Protein AF-A0A0C2IQ33-F1 (afdb_monomer_lite)

InterPro domains:
  IPR000860 Porphobilinogen deaminase [PR00151] (63-80)
  IPR000860 Porphobilinogen deaminase [PR00151] (165-182)
  IPR000860 Porphobilinogen deaminase [PTHR11557] (1-270)
  IPR022417 Porphobilinogen deaminase, N-terminal [PF01379] (1-143)
  IPR022418 Porphobilinogen deaminase, C-terminal [PF03900] (160-209)
  IPR022419 Porphobilinogen deaminase, dipyrromethane cofactor binding site [PS00533] (166-182)
  IPR036803 Porphobilinogen deaminase, C-terminal domain superfamily [G3DSA:3.30.160.40] (157-275)
  IPR036803 Porphobilinogen deaminase, C-terminal domain superfamily [SSF54782] (156-217)

Organism: Thelohanellus kitauei (NCBI:txid669202)

Sequence (289 aa):
MIVHSMKDLPTKIHEGTVIVAVPEFELKIISDEMKLVISLFYRRNISDYPISDLAGTNYVISVIGTSSPRRVAQLLSLYPHLVIKNIVNSVLMKRGNIETRIRKLKDGQDYDGIILASAGLNRLGLSNLISESLNLFLYAVGQNDDLIDIMSRLTHVPTALRCICEREILKALGGGCCVPVGVRTKIVQNEFSVECGIFNYNGTDSIIKSGVYKLPEFKIQNEPPYEIVSDFTISVHCKEAAQKCAQIALDISTKLIESGGRELMKNIRHVCDTKPDERIVSLSKENGN

Foldseek 3Di:
DDDDDLQQAWLDHDPPAFALADADPDDDDDDDDDDDWWFKFFDDPDLDDDPVCVVPDDQPQFEEEDPDVLVVVVCCVVPVSHHYDHQDPDPPDDDDDPVSSVVCVNVPPHGRMYTDGCQSCVVVVNNVRTNGIGRPGDDDDPSDPVPSQVRNQNYQLQRLLVSLLVSLLCVLLVHGSQFQKDKDWDDDQQKIKIKIKGAAPVRPDIDIDIDIDGFDDADRGFHDDWDGASRHTGHPRCVRSSVVSSVVSNVRNVSCVVVVSNVSRPPSVVLVPDDPVVNVVVVVVVVPD

Secondary structure (DSSP, 8-state):
-----GGGS-SSPPTT--B-----SS-------------EEESS--SS--TTGGGSSTT---EEE---HHHHHHHHHH-TT-EEE-S---TT-TT--HHHHHHHHHH-SS-SEEE--HHHHHTTT-GGG--B--TT----TT--STHHHHHHTT-BHHHHHHHHHHHHHHHHTT--TTS-EEEEEEEETTEEEEEEEEE-TTSS-EEEEEEEEEPPP--SB-PSSEEEETTEEEEGGGHHHHHHHHHHHHHHHHHHHHTTHHHHTSSHHHHHHS-HHHHHHHHHHHT--

pLDDT: mean 70.2, std 19.9, range [24.59, 97.94]

Radius of gyration: 28.03 Å; chains: 1; bounding box: 61×32×92 Å

Structure (mmCIF, N/CA/C/O backbone):
data_AF-A0A0C2IQ33-F1
#
_entry.id   AF-A0A0C2IQ33-F1
#
loop_
_atom_site.group_PDB
_atom_site.id
_atom_site.type_symbol
_atom_site.label_atom_id
_atom_site.label_alt_id
_atom_site.label_comp_id
_atom_site.label_asym_id
_atom_site.label_entity_id
_atom_site.label_seq_id
_atom_site.pdbx_PDB_ins_code
_atom_site.Cartn_x
_atom_site.Cartn_y
_atom_site.Cartn_z
_atom_site.occupancy
_atom_site.B_iso_or_equiv
_atom_site.auth_seq_id
_atom_site.auth_comp_id
_atom_site.auth_asym_id
_atom_site.auth_atom_id
_atom_site.pdbx_PDB_model_num
ATOM 1 N N . MET A 1 1 ? 12.122 -6.581 -6.972 1.00 64.00 1 MET A N 1
ATOM 2 C CA . MET A 1 1 ? 10.799 -7.170 -6.690 1.00 64.00 1 MET A CA 1
ATOM 3 C C . MET A 1 1 ? 10.998 -8.404 -5.831 1.00 64.00 1 MET A C 1
ATOM 5 O O . MET A 1 1 ? 11.887 -9.187 -6.143 1.00 64.00 1 MET A O 1
ATOM 9 N N . ILE A 1 2 ? 10.227 -8.525 -4.753 1.00 66.81 2 ILE A N 1
ATOM 10 C CA . ILE A 1 2 ? 10.179 -9.670 -3.831 1.00 66.81 2 ILE A CA 1
ATOM 11 C C . ILE A 1 2 ? 8.700 -9.827 -3.445 1.00 66.81 2 ILE A C 1
ATOM 13 O O . ILE A 1 2 ? 7.994 -8.819 -3.385 1.00 66.81 2 ILE A O 1
ATOM 17 N N . VAL A 1 3 ? 8.226 -11.052 -3.222 1.00 67.12 3 VAL A N 1
ATOM 18 C CA . VAL A 1 3 ? 6.852 -11.332 -2.772 1.00 67.12 3 VAL A CA 1
ATOM 19 C C . VAL A 1 3 ? 6.884 -11.696 -1.286 1.00 67.12 3 VAL A C 1
ATOM 21 O O . VAL A 1 3 ? 7.718 -12.495 -0.870 1.00 67.12 3 VAL A O 1
ATOM 24 N N . HIS A 1 4 ? 5.981 -11.109 -0.501 1.00 61.25 4 HIS A N 1
ATOM 25 C CA . HIS A 1 4 ? 5.814 -11.335 0.938 1.00 61.25 4 HIS A CA 1
ATOM 26 C C . HIS A 1 4 ? 4.322 -11.336 1.291 1.00 61.25 4 HIS A C 1
ATOM 28 O O . HIS A 1 4 ? 3.527 -10.704 0.593 1.00 61.25 4 HIS A O 1
ATOM 34 N N . SER A 1 5 ? 3.941 -11.956 2.412 1.00 61.34 5 SER A N 1
ATOM 35 C CA . SER A 1 5 ? 2.641 -11.671 3.029 1.00 61.34 5 SER A CA 1
ATOM 36 C C . SER A 1 5 ? 2.640 -10.236 3.567 1.00 61.34 5 SER A C 1
ATOM 38 O O . SER A 1 5 ? 3.623 -9.801 4.166 1.00 61.34 5 SER A O 1
ATOM 40 N N . MET A 1 6 ? 1.528 -9.506 3.434 1.00 73.44 6 MET A N 1
ATOM 41 C CA . MET A 1 6 ? 1.440 -8.097 3.868 1.00 73.44 6 MET A CA 1
ATOM 42 C C . MET A 1 6 ? 1.777 -7.890 5.361 1.00 73.44 6 MET A C 1
ATOM 44 O O . MET A 1 6 ? 2.353 -6.869 5.732 1.00 73.44 6 MET A O 1
ATOM 48 N N . LYS A 1 7 ? 1.462 -8.887 6.200 1.00 69.31 7 LYS A N 1
ATOM 49 C CA . LYS A 1 7 ? 1.767 -8.936 7.643 1.00 69.31 7 LYS A CA 1
ATOM 50 C C . LYS A 1 7 ? 3.257 -9.112 7.986 1.00 69.31 7 LYS A C 1
ATOM 52 O O . LYS A 1 7 ? 3.649 -8.807 9.108 1.00 69.31 7 LYS A O 1
ATOM 57 N N . ASP A 1 8 ? 4.064 -9.607 7.045 1.00 69.81 8 ASP A N 1
ATOM 58 C CA . ASP A 1 8 ? 5.493 -9.886 7.244 1.00 69.81 8 ASP A CA 1
ATOM 59 C C . ASP A 1 8 ? 6.367 -8.700 6.782 1.00 69.81 8 ASP A C 1
ATOM 61 O O . ASP A 1 8 ? 7.568 -8.662 7.046 1.00 69.81 8 ASP A O 1
ATOM 65 N N . LEU A 1 9 ? 5.774 -7.717 6.088 1.00 72.06 9 LEU A N 1
ATOM 66 C CA . LEU A 1 9 ? 6.442 -6.473 5.711 1.00 72.06 9 LEU A CA 1
ATOM 67 C C . LEU A 1 9 ? 6.486 -5.514 6.914 1.00 72.06 9 LEU A C 1
ATOM 69 O O . LEU A 1 9 ? 5.420 -5.150 7.422 1.00 72.06 9 LEU A O 1
ATOM 73 N N . PRO A 1 10 ? 7.668 -5.017 7.331 1.00 75.19 10 PRO A N 1
ATOM 74 C CA . PRO A 1 10 ? 7.777 -4.106 8.469 1.00 75.19 10 PRO A CA 1
ATOM 75 C C . PRO A 1 10 ? 6.932 -2.846 8.255 1.00 75.19 10 PRO A C 1
ATOM 77 O O . PRO A 1 10 ? 6.734 -2.399 7.122 1.00 75.19 10 PRO A O 1
ATOM 80 N N . THR A 1 11 ? 6.426 -2.263 9.343 1.00 77.31 11 THR A N 1
ATOM 81 C CA . THR A 1 11 ? 5.559 -1.073 9.306 1.00 77.31 11 THR A CA 1
ATOM 82 C C . THR A 1 11 ? 6.238 0.100 8.609 1.00 77.31 11 THR A C 1
ATOM 84 O O . THR A 1 11 ? 5.635 0.698 7.723 1.00 77.31 11 THR A O 1
ATOM 87 N N . LYS A 1 12 ? 7.513 0.366 8.912 1.00 79.31 12 LYS A N 1
ATOM 88 C CA . LYS A 1 12 ? 8.388 1.223 8.098 1.00 79.31 12 LYS A CA 1
ATOM 89 C C . LYS A 1 12 ? 9.198 0.359 7.125 1.00 79.31 12 LYS A C 1
ATOM 91 O O . LYS A 1 12 ? 10.002 -0.459 7.570 1.00 79.31 12 LYS A O 1
ATOM 96 N N . ILE A 1 13 ? 9.016 0.557 5.818 1.00 78.56 13 ILE A N 1
ATOM 97 C CA . ILE A 1 13 ? 9.870 -0.066 4.792 1.00 78.56 13 ILE A CA 1
ATOM 98 C C . ILE A 1 13 ? 11.163 0.740 4.571 1.00 78.56 13 ILE A C 1
ATOM 100 O O . ILE A 1 13 ? 11.321 1.847 5.090 1.00 78.56 13 ILE A O 1
ATOM 104 N N . HIS A 1 14 ? 12.124 0.169 3.841 1.00 76.50 14 HIS A N 1
ATOM 105 C CA . HIS A 1 14 ? 13.413 0.817 3.585 1.00 76.50 14 HIS A CA 1
ATOM 106 C C . HIS A 1 14 ? 13.264 1.979 2.590 1.00 76.50 14 HIS A C 1
ATOM 108 O O . HIS A 1 14 ? 12.483 1.902 1.640 1.00 76.50 14 HIS A O 1
ATOM 114 N N . GLU A 1 15 ? 14.054 3.037 2.764 1.00 73.06 15 GLU A N 1
ATOM 115 C CA . GLU A 1 15 ? 14.105 4.161 1.826 1.00 73.06 15 GLU A CA 1
ATOM 116 C C . GLU A 1 15 ? 14.477 3.685 0.407 1.00 73.06 15 GLU A C 1
ATOM 118 O O . GLU A 1 15 ? 15.315 2.795 0.238 1.00 73.06 15 GLU A O 1
ATOM 123 N N . GLY A 1 16 ? 13.808 4.218 -0.619 1.00 73.44 16 GLY A N 1
ATOM 124 C CA . GLY A 1 16 ? 13.944 3.731 -1.998 1.00 73.44 16 GLY A CA 1
ATOM 125 C C . GLY A 1 16 ? 13.246 2.391 -2.290 1.00 73.44 16 GLY A C 1
ATOM 126 O O . GLY A 1 16 ? 13.468 1.816 -3.356 1.00 73.44 16 GLY A O 1
ATOM 127 N N . THR A 1 17 ? 12.398 1.885 -1.386 1.00 79.25 17 THR A N 1
ATOM 128 C CA . THR A 1 17 ? 11.486 0.754 -1.651 1.00 79.25 17 THR A CA 1
ATOM 129 C C . THR A 1 17 ? 10.022 1.197 -1.586 1.00 79.25 17 THR A C 1
ATOM 131 O O . THR A 1 17 ? 9.709 2.213 -0.974 1.00 79.25 17 THR A O 1
ATOM 134 N N . VAL A 1 18 ? 9.128 0.463 -2.258 1.00 82.00 18 VAL A N 1
ATOM 135 C CA . VAL A 1 18 ? 7.687 0.759 -2.345 1.00 82.00 18 VAL A CA 1
ATOM 136 C C . VAL A 1 18 ? 6.897 -0.532 -2.601 1.00 82.00 18 VAL A C 1
ATOM 138 O O . VAL A 1 18 ? 7.403 -1.461 -3.240 1.00 82.00 18 VAL A O 1
ATOM 141 N N . ILE A 1 19 ? 5.658 -0.605 -2.113 1.00 83.56 19 ILE A N 1
ATOM 142 C CA . ILE A 1 19 ? 4.721 -1.703 -2.375 1.00 83.56 19 ILE A CA 1
ATOM 143 C C . ILE A 1 19 ? 4.066 -1.462 -3.744 1.00 83.56 19 ILE A C 1
ATOM 145 O O . ILE A 1 19 ? 3.133 -0.672 -3.872 1.00 83.56 19 ILE A O 1
ATOM 149 N N . VAL A 1 20 ? 4.582 -2.130 -4.781 1.00 84.06 20 VAL A N 1
ATOM 150 C CA . VAL A 1 20 ? 4.145 -1.965 -6.187 1.00 84.06 20 VAL A CA 1
ATOM 151 C C . VAL A 1 20 ? 2.886 -2.751 -6.570 1.00 84.06 20 VAL A C 1
ATOM 153 O O . VAL A 1 20 ? 2.383 -2.563 -7.667 1.00 84.06 20 VAL A O 1
ATOM 156 N N . ALA A 1 21 ? 2.407 -3.671 -5.729 1.00 84.44 21 ALA A N 1
ATOM 157 C CA . ALA A 1 21 ? 1.256 -4.523 -6.031 1.00 84.44 21 ALA A CA 1
ATOM 158 C C . ALA A 1 21 ? 0.569 -5.013 -4.747 1.00 84.44 21 ALA A C 1
ATOM 160 O O . ALA A 1 21 ? 1.251 -5.388 -3.790 1.00 84.44 21 ALA A O 1
ATOM 161 N N . VAL A 1 22 ? -0.767 -5.067 -4.747 1.00 81.12 22 VAL A N 1
ATOM 162 C CA . VAL A 1 22 ? -1.578 -5.683 -3.678 1.00 81.12 22 VAL A CA 1
ATOM 163 C C . VAL A 1 22 ? -2.710 -6.511 -4.301 1.00 81.12 22 VAL A C 1
ATOM 165 O O . VAL A 1 22 ? -3.696 -5.920 -4.735 1.00 81.12 22 VAL A O 1
ATOM 168 N N . PRO A 1 23 ? -2.610 -7.849 -4.376 1.00 75.88 23 PRO A N 1
ATOM 169 C CA . P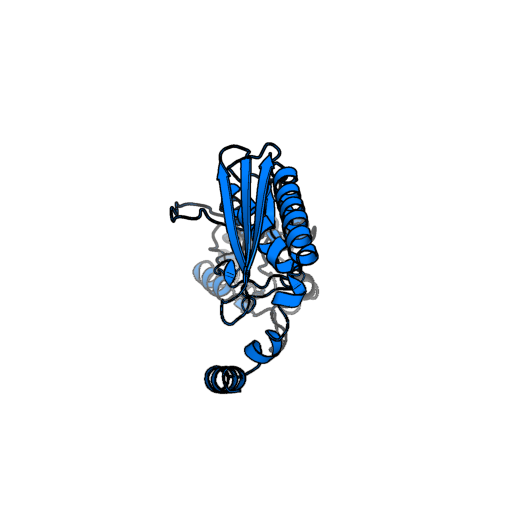RO A 1 23 ? -3.645 -8.666 -5.010 1.00 75.88 23 PRO A CA 1
ATOM 170 C C . PRO A 1 23 ? -4.989 -8.623 -4.260 1.00 75.88 23 PRO A C 1
ATOM 172 O O . PRO A 1 23 ? -5.107 -8.117 -3.137 1.00 75.88 23 PRO A O 1
ATOM 175 N N . GLU A 1 24 ? -6.028 -9.173 -4.888 1.00 77.12 24 GLU A N 1
ATOM 176 C CA . GLU A 1 24 ? -7.301 -9.439 -4.217 1.00 77.12 24 GLU A CA 1
ATOM 177 C C . GLU A 1 24 ? -7.109 -10.407 -3.031 1.00 77.12 24 GLU A C 1
ATOM 179 O O . GLU A 1 24 ? -6.152 -11.181 -2.983 1.00 77.12 24 GLU A O 1
ATOM 184 N N . PHE A 1 25 ? -7.992 -10.324 -2.030 1.00 58.84 25 PHE A N 1
ATOM 185 C CA . PHE A 1 25 ? -7.865 -11.098 -0.788 1.00 58.84 25 PHE A CA 1
ATOM 186 C C . PHE A 1 25 ? -8.213 -12.594 -0.957 1.00 58.84 25 PHE A C 1
ATOM 188 O O . PHE A 1 25 ? -7.964 -13.384 -0.050 1.00 58.84 25 PHE A O 1
ATOM 195 N N . GLU A 1 26 ? -8.723 -12.994 -2.126 1.00 37.25 26 GLU A N 1
ATOM 196 C CA . GLU A 1 26 ? -8.826 -14.386 -2.574 1.00 37.25 26 GLU A CA 1
ATOM 197 C C . GLU A 1 26 ? -8.188 -14.548 -3.967 1.00 37.25 26 GLU A C 1
ATOM 199 O O . GLU A 1 26 ? -8.104 -13.606 -4.756 1.00 37.25 26 GLU A O 1
ATOM 204 N N . LEU A 1 27 ? -7.680 -15.746 -4.270 1.00 32.62 27 LEU A N 1
ATOM 205 C CA . LEU A 1 27 ? -6.823 -15.984 -5.435 1.00 32.62 27 LEU A CA 1
ATOM 206 C C . LEU A 1 27 ? -7.606 -16.198 -6.742 1.00 32.62 27 LEU A C 1
ATOM 208 O O . LEU A 1 27 ? -8.087 -17.298 -7.016 1.00 32.62 27 LEU A O 1
ATOM 212 N N . LYS A 1 28 ? -7.578 -15.195 -7.628 1.00 27.77 28 LYS A N 1
ATOM 213 C CA . LYS A 1 28 ? -7.711 -15.382 -9.085 1.00 27.77 28 LYS A CA 1
ATOM 214 C C . LYS A 1 28 ? -6.556 -14.715 -9.833 1.00 27.77 28 LYS A C 1
ATOM 216 O O . LYS A 1 28 ? -6.534 -13.505 -10.022 1.00 27.77 28 LYS A O 1
ATOM 221 N N . ILE A 1 29 ? -5.602 -15.531 -10.280 1.00 28.25 29 ILE A N 1
ATOM 222 C CA . ILE A 1 29 ? -4.505 -15.126 -11.171 1.00 28.25 29 ILE A CA 1
ATOM 223 C C . ILE A 1 29 ? -4.920 -15.419 -12.623 1.00 28.25 29 ILE A C 1
ATOM 225 O O . ILE A 1 29 ? -5.482 -16.479 -12.893 1.00 28.25 29 ILE A O 1
ATOM 229 N N . ILE A 1 30 ? -4.645 -14.489 -13.546 1.00 26.20 30 ILE A N 1
ATOM 230 C CA . ILE A 1 30 ? -4.923 -14.583 -14.995 1.00 26.20 30 ILE A CA 1
ATOM 231 C C . ILE A 1 30 ? -3.687 -14.080 -15.784 1.00 26.20 30 ILE A C 1
ATOM 233 O O . ILE A 1 30 ? -2.966 -13.215 -15.293 1.00 26.20 30 ILE A O 1
ATOM 237 N N . SER A 1 31 ? -3.452 -14.620 -16.989 1.00 28.41 31 SER A N 1
ATOM 238 C CA . SER A 1 31 ? -2.286 -14.422 -17.889 1.00 28.41 31 SER A CA 1
ATOM 239 C C . SER A 1 31 ? -2.739 -14.308 -19.364 1.00 28.41 31 SER A C 1
ATOM 241 O O . SER A 1 31 ? -3.800 -14.839 -19.684 1.00 28.41 31 SER A O 1
ATOM 243 N N . ASP A 1 32 ? -2.022 -13.734 -20.340 1.00 26.50 32 ASP A N 1
ATOM 244 C CA . ASP A 1 32 ? -0.707 -13.048 -20.370 1.00 26.50 32 ASP A CA 1
ATOM 245 C C . ASP A 1 32 ? -0.822 -11.830 -21.353 1.00 26.50 32 ASP A C 1
ATOM 247 O O . ASP A 1 32 ? -1.882 -11.210 -21.346 1.00 26.50 32 ASP A O 1
ATOM 251 N N . GLU A 1 33 ? 0.082 -11.338 -22.220 1.00 28.88 33 GLU A N 1
ATOM 252 C CA . GLU A 1 33 ? 1.438 -11.668 -22.713 1.0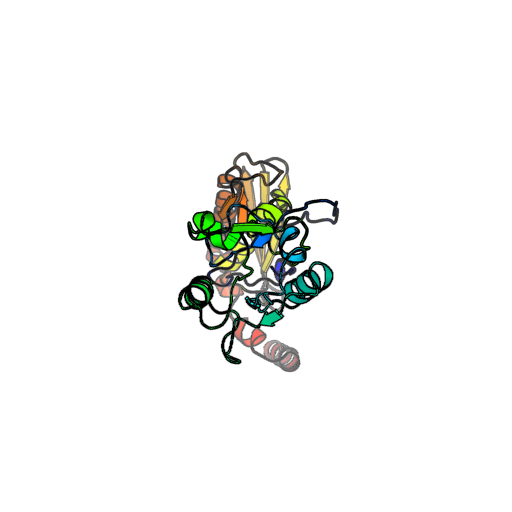0 28.88 33 GLU A CA 1
ATOM 253 C C . GLU A 1 33 ? 2.129 -10.357 -23.172 1.00 28.88 33 GLU A C 1
ATOM 255 O O . GLU A 1 33 ? 1.435 -9.462 -23.661 1.00 28.88 33 GLU A O 1
ATOM 260 N N . MET A 1 34 ? 3.467 -10.219 -23.089 1.00 24.59 34 MET A N 1
ATOM 261 C CA . MET A 1 34 ? 4.190 -9.111 -23.757 1.00 24.59 34 MET A CA 1
ATOM 262 C C . MET A 1 34 ? 5.623 -9.432 -24.233 1.00 24.59 34 MET A C 1
ATOM 264 O O . MET A 1 34 ? 6.412 -10.069 -23.534 1.00 24.59 34 MET A O 1
ATOM 268 N N . LYS A 1 35 ? 5.979 -8.871 -25.403 1.00 27.27 35 LYS A N 1
ATOM 269 C CA . LYS A 1 35 ? 7.270 -8.989 -26.121 1.00 27.27 35 LYS A CA 1
ATOM 270 C C . LYS A 1 35 ? 7.958 -7.619 -26.275 1.00 27.27 35 LYS A C 1
ATOM 272 O O . LYS A 1 35 ? 7.263 -6.635 -26.513 1.00 27.27 35 LYS A O 1
ATOM 277 N N . LEU A 1 36 ? 9.300 -7.544 -26.224 1.00 31.92 36 LEU A N 1
ATOM 278 C CA . LEU A 1 36 ? 10.077 -6.350 -26.637 1.00 31.92 36 LEU A CA 1
ATOM 279 C C . LEU A 1 36 ? 11.560 -6.656 -27.007 1.00 31.92 36 LEU A C 1
ATOM 281 O O . LEU A 1 36 ? 11.936 -7.815 -27.154 1.00 31.92 36 LEU A O 1
ATOM 285 N N . VAL A 1 37 ? 12.381 -5.612 -27.214 1.00 29.08 37 VAL A N 1
ATOM 286 C CA . VAL A 1 37 ? 13.538 -5.544 -28.145 1.00 29.08 37 VAL A CA 1
ATOM 287 C C . VAL A 1 37 ? 14.875 -5.110 -27.476 1.00 29.08 37 VAL A C 1
ATOM 289 O O . VAL A 1 37 ? 14.881 -4.575 -26.366 1.00 29.08 37 VAL A O 1
ATOM 292 N N . ILE A 1 38 ? 16.029 -5.341 -28.135 1.00 31.52 38 ILE A N 1
ATOM 293 C CA . ILE A 1 38 ? 17.405 -4.963 -27.708 1.00 31.52 38 ILE A CA 1
ATOM 294 C C . ILE A 1 38 ? 18.129 -4.140 -28.807 1.00 31.52 38 ILE A C 1
ATOM 296 O O . ILE A 1 38 ? 17.688 -4.132 -29.947 1.00 31.52 38 ILE A O 1
ATOM 300 N N . SER A 1 39 ? 19.237 -3.440 -28.498 1.00 34.59 39 SER A N 1
ATOM 301 C CA . SER A 1 39 ? 20.002 -2.611 -29.460 1.00 34.59 39 SER A CA 1
ATOM 302 C C . SER A 1 39 ? 21.541 -2.715 -29.330 1.00 34.59 39 SER A C 1
ATOM 304 O O . SER A 1 39 ? 22.061 -3.112 -28.280 1.00 34.59 39 SER A O 1
ATOM 306 N N . LEU A 1 40 ? 22.249 -2.356 -30.411 1.00 39.44 40 LEU A N 1
ATOM 307 C CA . LEU A 1 40 ? 23.691 -2.501 -30.682 1.00 39.44 40 LEU A CA 1
ATOM 308 C C . LEU A 1 40 ? 24.384 -1.149 -30.969 1.00 39.44 40 LEU A C 1
ATOM 310 O O . LEU A 1 40 ? 23.729 -0.134 -31.215 1.00 39.44 40 LEU A O 1
ATOM 314 N N . PHE A 1 41 ? 25.722 -1.155 -30.933 1.00 41.41 41 PHE A N 1
ATOM 315 C CA . PHE A 1 41 ? 26.599 0.016 -31.063 1.00 41.41 41 PHE A CA 1
ATOM 316 C C . PHE A 1 41 ? 27.863 -0.333 -31.858 1.00 41.41 41 PHE A C 1
ATOM 318 O O . PHE A 1 41 ? 28.537 -1.297 -31.492 1.00 41.41 41 PHE A O 1
ATOM 325 N N . TYR A 1 42 ? 28.225 0.485 -32.851 1.00 41.91 42 TYR A N 1
ATOM 326 C CA . TYR A 1 42 ? 29.443 0.350 -33.666 1.00 41.91 42 TYR A CA 1
ATOM 327 C C . TYR A 1 42 ? 30.351 1.589 -33.569 1.00 41.91 42 TYR A C 1
ATOM 329 O O . TYR A 1 42 ? 29.887 2.704 -33.335 1.00 41.91 42 TYR A O 1
ATOM 337 N N . ARG A 1 43 ? 31.668 1.397 -33.744 1.00 39.56 43 ARG A N 1
ATOM 338 C CA . ARG A 1 43 ? 32.690 2.458 -33.604 1.00 39.56 43 ARG A CA 1
ATOM 339 C C . ARG A 1 43 ? 33.095 3.167 -34.910 1.00 39.56 43 ARG A C 1
ATOM 341 O O . ARG A 1 43 ? 33.766 4.195 -34.851 1.00 39.56 43 ARG A O 1
ATOM 348 N N . ARG A 1 44 ? 32.735 2.642 -36.084 1.00 39.03 44 ARG A N 1
ATOM 349 C CA . ARG A 1 44 ? 33.062 3.236 -37.399 1.00 39.03 44 ARG A CA 1
ATOM 350 C C . ARG A 1 44 ? 31.805 3.756 -38.094 1.00 39.03 44 ARG A C 1
ATOM 352 O O . ARG A 1 44 ? 30.718 3.255 -37.831 1.00 39.03 44 ARG A O 1
ATOM 359 N N . ASN A 1 45 ? 31.977 4.720 -39.002 1.00 39.53 45 ASN A N 1
ATOM 360 C CA . ASN A 1 45 ? 30.924 5.150 -39.924 1.00 39.53 45 ASN A CA 1
ATOM 361 C C . ASN A 1 45 ? 30.590 3.986 -40.868 1.00 39.53 45 ASN A C 1
ATOM 363 O O . ASN A 1 45 ? 31.264 3.774 -41.873 1.00 39.53 45 ASN A O 1
ATOM 367 N N . ILE A 1 46 ? 29.586 3.208 -40.477 1.00 40.97 46 ILE A N 1
ATOM 368 C CA . ILE A 1 46 ? 28.988 2.113 -41.233 1.00 40.97 46 ILE A CA 1
ATOM 369 C C . ILE A 1 46 ? 27.480 2.351 -41.148 1.00 40.97 46 ILE A C 1
ATOM 371 O O . ILE A 1 46 ? 26.790 1.801 -40.296 1.00 40.97 46 ILE A O 1
ATOM 375 N N . SER A 1 47 ? 26.992 3.261 -41.990 1.00 41.28 47 SER A N 1
ATOM 376 C CA . SER A 1 47 ? 25.560 3.479 -42.229 1.00 41.28 47 SER A CA 1
ATOM 377 C C . SER A 1 47 ? 24.961 2.434 -43.178 1.00 41.28 47 SER A C 1
ATOM 379 O O . SER A 1 47 ? 23.743 2.323 -43.268 1.00 41.28 47 SER A O 1
ATOM 381 N N . ASP A 1 48 ? 25.821 1.677 -43.868 1.00 39.47 48 ASP A N 1
ATOM 382 C CA . ASP A 1 48 ? 25.484 1.023 -45.137 1.00 39.47 48 ASP A CA 1
ATOM 383 C C . ASP A 1 48 ? 25.486 -0.517 -45.065 1.00 39.47 48 ASP A C 1
ATOM 385 O O . ASP A 1 48 ? 25.131 -1.162 -46.046 1.00 39.47 48 ASP A O 1
ATOM 389 N N . TYR A 1 49 ? 25.879 -1.116 -43.930 1.00 45.41 49 TYR A N 1
ATOM 390 C CA . TYR A 1 49 ? 25.975 -2.575 -43.768 1.00 45.41 49 TYR A CA 1
ATOM 391 C C . TYR A 1 49 ? 25.329 -3.053 -42.455 1.00 45.41 49 TYR A C 1
ATOM 393 O O . TYR A 1 49 ? 25.895 -2.809 -41.384 1.00 45.41 49 TYR A O 1
ATOM 401 N N . PRO A 1 50 ? 24.176 -3.750 -42.498 1.00 54.00 50 PRO A N 1
ATOM 402 C CA . PRO A 1 50 ? 23.647 -4.475 -41.344 1.00 54.00 50 PRO A CA 1
ATOM 403 C C . PRO A 1 50 ? 24.552 -5.654 -40.949 1.00 54.00 50 PRO A C 1
ATOM 405 O O . PRO A 1 50 ? 25.385 -6.125 -41.723 1.00 54.00 50 PRO A O 1
ATOM 408 N N . ILE A 1 51 ? 24.353 -6.184 -39.739 1.00 51.88 51 ILE A N 1
ATOM 409 C CA . ILE A 1 51 ? 25.154 -7.281 -39.165 1.00 51.88 51 ILE A CA 1
ATOM 410 C C . ILE A 1 51 ? 25.152 -8.586 -39.996 1.00 51.88 51 ILE A C 1
ATOM 412 O O . ILE A 1 51 ? 26.058 -9.404 -39.849 1.00 51.88 51 ILE A O 1
ATOM 416 N N . SER A 1 52 ? 24.184 -8.770 -40.902 1.00 50.22 52 SER A N 1
ATOM 417 C CA . SER A 1 52 ? 24.165 -9.853 -41.899 1.00 50.22 52 SER A CA 1
ATOM 418 C C . SER A 1 52 ? 25.308 -9.763 -42.912 1.00 50.22 52 SER A C 1
ATOM 420 O O . SER A 1 52 ? 25.859 -10.785 -43.319 1.00 50.22 52 SER A O 1
ATOM 422 N N . ASP A 1 53 ? 25.687 -8.549 -43.300 1.00 47.28 53 ASP A N 1
ATOM 423 C CA . ASP A 1 53 ? 26.535 -8.300 -44.469 1.00 47.28 53 ASP A CA 1
ATOM 424 C C . ASP A 1 53 ? 28.026 -8.372 -44.100 1.00 47.28 53 ASP A C 1
ATOM 426 O O . ASP A 1 53 ? 28.888 -8.614 -44.947 1.00 47.28 53 ASP A O 1
ATOM 430 N N . LEU A 1 54 ? 28.324 -8.308 -42.796 1.00 50.12 54 LEU A N 1
ATOM 431 C CA . LEU A 1 54 ? 29.633 -8.618 -42.210 1.00 50.12 54 LEU A CA 1
ATOM 432 C C . LEU A 1 54 ? 30.091 -10.066 -42.482 1.00 50.12 54 LEU A C 1
ATOM 434 O O . LEU A 1 54 ? 31.274 -10.370 -42.330 1.00 50.12 54 LEU A O 1
ATOM 438 N N . ALA A 1 55 ? 29.195 -10.952 -42.931 1.00 43.47 55 ALA A N 1
ATOM 439 C CA . ALA A 1 55 ? 29.545 -12.292 -43.400 1.00 43.47 55 ALA A CA 1
ATOM 440 C C . ALA A 1 55 ? 30.228 -12.314 -44.790 1.00 43.47 55 ALA A C 1
ATOM 442 O O . ALA A 1 55 ? 30.751 -13.356 -45.185 1.00 43.47 55 ALA A O 1
ATOM 443 N N . GLY A 1 56 ? 30.208 -11.206 -45.545 1.00 39.94 56 GLY A N 1
ATOM 444 C CA . GLY A 1 56 ? 30.529 -11.198 -46.979 1.00 39.94 56 GLY A CA 1
ATOM 445 C C . GLY A 1 56 ? 31.988 -10.943 -47.382 1.00 39.94 56 GLY A C 1
ATOM 446 O O . GLY A 1 56 ? 32.376 -11.350 -48.477 1.00 39.94 56 GLY A O 1
ATOM 447 N N . THR A 1 57 ? 32.814 -10.273 -46.563 1.00 37.56 57 THR A N 1
ATOM 448 C CA . THR A 1 57 ? 34.146 -9.799 -47.014 1.00 37.56 57 THR A CA 1
ATOM 449 C C . THR A 1 57 ? 35.260 -9.890 -45.963 1.00 37.56 57 THR A C 1
ATOM 451 O O . THR A 1 57 ? 35.131 -9.352 -44.867 1.00 37.56 57 THR A O 1
ATOM 454 N N . ASN A 1 58 ? 36.399 -10.485 -46.346 1.00 39.41 58 ASN A N 1
ATOM 455 C CA . ASN A 1 58 ? 37.747 -10.326 -45.764 1.00 39.41 58 ASN A CA 1
ATOM 456 C C . ASN A 1 58 ? 37.878 -10.174 -44.227 1.00 39.41 58 ASN A C 1
ATOM 458 O O . ASN A 1 58 ? 38.585 -9.296 -43.740 1.00 39.41 58 ASN A O 1
ATOM 462 N N . TYR A 1 59 ? 37.271 -11.099 -43.479 1.00 43.97 59 TYR A N 1
ATOM 463 C CA . TYR A 1 59 ? 37.737 -11.602 -42.172 1.00 43.97 59 TYR A CA 1
ATOM 464 C C . TYR A 1 59 ? 38.201 -10.574 -41.108 1.00 43.97 59 TYR A C 1
ATOM 466 O O . TYR A 1 59 ? 39.162 -10.811 -40.371 1.00 43.97 59 TYR A O 1
ATOM 474 N N . VAL A 1 60 ? 37.490 -9.452 -40.954 1.00 48.19 60 VAL A N 1
ATOM 475 C CA . VAL A 1 60 ? 37.672 -8.562 -39.792 1.00 48.19 60 VAL A CA 1
ATOM 476 C C . VAL A 1 60 ? 36.912 -9.140 -38.595 1.00 48.19 60 VAL A C 1
ATOM 478 O O . VAL A 1 60 ? 35.729 -8.859 -38.393 1.00 48.19 60 VAL A O 1
ATOM 481 N N . ILE A 1 61 ? 37.602 -9.955 -37.790 1.00 55.66 61 ILE A N 1
ATOM 482 C CA . ILE A 1 61 ? 37.071 -10.510 -36.535 1.00 55.66 61 ILE A CA 1
ATOM 483 C C . ILE A 1 61 ? 36.741 -9.354 -35.579 1.00 55.66 61 ILE A C 1
ATOM 485 O O . ILE A 1 61 ? 37.620 -8.815 -34.909 1.00 55.66 61 ILE A O 1
ATOM 489 N N . SER A 1 62 ? 35.468 -8.972 -35.526 1.00 64.94 62 SER A N 1
ATOM 490 C CA . SER A 1 62 ? 35.001 -7.832 -34.735 1.00 64.94 62 SER A CA 1
ATOM 491 C C . SER A 1 62 ? 34.847 -8.206 -33.261 1.00 64.94 62 SER A C 1
ATOM 493 O O . SER A 1 62 ? 34.296 -9.263 -32.929 1.00 64.94 62 SER A O 1
ATOM 495 N N . VAL A 1 63 ? 35.317 -7.331 -32.368 1.00 76.31 63 VAL A N 1
ATOM 496 C CA . VAL A 1 63 ? 35.355 -7.578 -30.924 1.00 76.31 63 VAL A CA 1
ATOM 497 C C . VAL A 1 63 ? 34.201 -6.879 -30.204 1.00 76.31 63 VAL A C 1
ATOM 499 O O . VAL A 1 63 ? 34.201 -5.659 -30.033 1.00 76.31 63 VAL A O 1
ATOM 502 N N . ILE A 1 64 ? 33.231 -7.653 -29.714 1.00 77.75 64 ILE A N 1
ATOM 503 C CA . ILE A 1 64 ? 32.034 -7.131 -29.039 1.00 77.75 64 ILE A CA 1
ATOM 504 C C . ILE A 1 64 ? 32.167 -7.198 -27.511 1.00 77.75 64 ILE A C 1
ATOM 506 O O . ILE A 1 64 ? 32.423 -8.252 -26.926 1.00 77.75 64 ILE A O 1
ATOM 510 N N . GLY A 1 65 ? 31.952 -6.063 -26.843 1.00 76.44 65 GLY A N 1
ATOM 511 C CA . GLY A 1 65 ? 31.996 -5.931 -25.387 1.00 76.44 65 GLY A CA 1
ATOM 512 C C . GLY A 1 65 ? 30.665 -6.252 -24.700 1.00 76.44 65 GLY A C 1
ATOM 513 O O . GLY A 1 65 ? 29.711 -5.470 -24.766 1.00 76.44 65 GLY A O 1
ATOM 514 N N . THR A 1 66 ? 30.595 -7.366 -23.963 1.00 72.44 66 THR A N 1
ATOM 515 C CA . THR A 1 66 ? 29.451 -7.682 -23.082 1.00 72.44 66 THR A CA 1
ATOM 516 C C . THR A 1 66 ? 29.835 -8.591 -21.911 1.00 72.44 66 THR A C 1
ATOM 518 O O . THR A 1 66 ? 30.595 -9.540 -22.050 1.00 72.44 66 THR A O 1
ATOM 521 N N . SER A 1 67 ? 29.265 -8.313 -20.734 1.00 73.44 67 SER A N 1
ATOM 522 C CA . SER A 1 67 ? 29.432 -9.103 -19.497 1.00 73.44 67 SER A CA 1
ATOM 523 C C . SER A 1 67 ? 28.196 -9.947 -19.153 1.00 73.44 67 SER A C 1
ATOM 525 O O . SER A 1 67 ? 28.024 -10.350 -18.006 1.00 73.44 67 SER A O 1
ATOM 527 N N . SER A 1 68 ? 27.265 -10.131 -20.094 1.00 68.50 68 SER A N 1
ATOM 528 C CA . SER A 1 68 ? 26.010 -10.859 -19.864 1.00 68.50 68 SER A CA 1
ATOM 529 C C . SER A 1 68 ? 26.042 -12.208 -20.591 1.00 68.50 68 SER A C 1
ATOM 531 O O . SER A 1 68 ? 25.922 -12.199 -21.816 1.00 68.50 68 SER A O 1
ATOM 533 N N . PRO A 1 69 ? 26.148 -13.357 -19.889 1.00 68.00 69 PRO A N 1
ATOM 534 C CA . PRO A 1 69 ? 26.253 -14.677 -20.525 1.00 68.00 69 PRO A CA 1
ATOM 535 C C . PRO A 1 69 ? 25.120 -14.978 -21.516 1.00 68.00 69 PRO A C 1
ATOM 537 O O . PRO A 1 69 ? 25.367 -15.478 -22.606 1.00 68.00 69 PRO A O 1
ATOM 540 N N . ARG A 1 70 ? 23.888 -14.549 -21.207 1.00 71.25 70 ARG A N 1
ATOM 541 C CA . ARG A 1 70 ? 22.727 -14.627 -22.114 1.00 71.25 70 ARG A CA 1
ATOM 542 C C . ARG A 1 70 ? 22.934 -13.888 -23.446 1.00 71.25 70 ARG A C 1
ATOM 544 O O . ARG A 1 70 ? 22.406 -14.322 -24.465 1.00 71.25 70 ARG A O 1
ATOM 551 N N . ARG A 1 71 ? 23.657 -12.761 -23.445 1.00 69.81 71 ARG A N 1
ATOM 552 C CA . ARG A 1 71 ? 24.003 -12.014 -24.670 1.00 69.81 71 ARG A CA 1
ATOM 553 C C . ARG A 1 71 ? 25.181 -12.652 -25.402 1.00 69.81 71 ARG A C 1
ATOM 555 O O . ARG A 1 71 ? 25.160 -12.667 -26.622 1.00 69.81 71 ARG A O 1
ATOM 562 N N . VAL A 1 72 ? 26.156 -13.202 -24.670 1.00 74.00 72 VAL A N 1
ATOM 563 C CA . VAL A 1 72 ? 27.273 -13.979 -25.244 1.00 74.00 72 VAL A CA 1
ATOM 564 C C . VAL A 1 72 ? 26.727 -15.171 -26.037 1.00 74.00 72 VAL A C 1
ATOM 566 O O . VAL A 1 72 ? 27.011 -15.292 -27.222 1.00 74.00 72 VAL A O 1
ATOM 569 N N . ALA A 1 73 ? 25.877 -15.997 -25.416 1.00 72.19 73 ALA A N 1
ATOM 570 C CA . ALA A 1 73 ? 25.321 -17.199 -26.038 1.00 72.19 73 ALA A CA 1
ATOM 571 C C . ALA A 1 73 ? 24.530 -16.900 -27.325 1.00 72.19 73 ALA A C 1
ATOM 573 O O . ALA A 1 73 ? 24.724 -17.568 -28.334 1.00 72.19 73 ALA A O 1
ATOM 574 N N . GLN A 1 74 ? 23.681 -15.868 -27.316 1.00 73.81 74 GLN A N 1
ATOM 575 C CA . GLN A 1 74 ? 22.880 -15.500 -28.490 1.00 73.81 74 GLN A CA 1
ATOM 576 C C . GLN A 1 74 ? 23.698 -14.820 -29.595 1.00 73.81 74 GLN A C 1
ATOM 578 O O . GLN A 1 74 ? 23.429 -15.062 -30.766 1.00 73.81 74 GLN A O 1
ATOM 583 N N . LEU A 1 75 ? 24.728 -14.034 -29.250 1.00 72.31 75 LEU A N 1
ATOM 584 C CA . LEU A 1 75 ? 25.675 -13.520 -30.244 1.00 72.31 75 LEU A CA 1
ATOM 585 C C . LEU A 1 75 ? 26.405 -14.659 -30.955 1.00 72.31 75 LEU A C 1
ATOM 587 O O . LEU A 1 75 ? 26.413 -14.673 -32.176 1.00 72.31 75 LEU A O 1
ATOM 591 N N . LEU A 1 76 ? 26.959 -15.628 -30.221 1.00 75.81 76 LEU A N 1
ATOM 592 C CA . LEU A 1 76 ? 27.664 -16.761 -30.837 1.00 75.81 76 LEU A CA 1
ATOM 593 C C . LEU A 1 76 ? 26.719 -17.693 -31.608 1.00 75.81 76 LEU A C 1
ATOM 595 O O . LEU A 1 76 ? 27.139 -18.301 -32.585 1.00 75.81 76 LEU A O 1
ATOM 599 N N . SER A 1 77 ? 25.448 -17.786 -31.202 1.00 72.06 77 SER A N 1
ATOM 600 C CA . SER A 1 77 ? 24.433 -18.585 -31.901 1.00 72.06 77 SER A CA 1
ATOM 601 C C . SER A 1 77 ? 23.961 -17.974 -33.224 1.00 72.06 77 SER A C 1
ATOM 603 O O . SER A 1 77 ? 23.476 -18.718 -34.072 1.00 72.06 77 SER A O 1
ATOM 605 N N . LEU A 1 78 ? 24.034 -16.648 -33.384 1.00 68.06 78 LEU A N 1
ATOM 606 C CA . LEU A 1 78 ? 23.592 -15.941 -34.596 1.00 68.06 78 LEU A CA 1
ATOM 607 C C . LEU A 1 78 ? 24.775 -15.505 -35.475 1.00 68.06 78 LEU A C 1
ATOM 609 O O . LEU A 1 78 ? 24.667 -15.499 -36.697 1.00 68.06 78 LEU A O 1
ATOM 613 N N . TYR A 1 79 ? 25.917 -15.195 -34.858 1.00 73.69 79 TYR A N 1
ATOM 614 C CA . TYR A 1 79 ? 27.123 -14.675 -35.502 1.00 73.69 79 TYR A CA 1
ATOM 615 C C . TYR A 1 79 ? 28.379 -15.385 -34.947 1.00 73.69 79 TYR A C 1
ATOM 617 O O . TYR A 1 79 ? 29.149 -14.791 -34.184 1.00 73.69 79 TYR A O 1
ATOM 625 N N . PRO A 1 80 ? 28.629 -16.660 -35.321 1.00 73.12 80 PRO A N 1
ATOM 626 C CA . PRO A 1 80 ? 29.732 -17.463 -34.769 1.00 73.12 80 PRO A CA 1
ATOM 627 C C . PRO A 1 80 ? 31.144 -16.903 -35.025 1.00 73.12 80 PRO A C 1
ATOM 629 O O . PRO A 1 80 ? 32.108 -17.364 -34.423 1.00 73.12 80 PRO A O 1
ATOM 632 N N . HIS A 1 81 ? 31.273 -15.926 -35.927 1.00 72.75 81 HIS A N 1
ATOM 633 C CA . HIS A 1 81 ? 32.527 -15.277 -36.313 1.00 72.75 81 HIS A CA 1
ATOM 634 C C . HIS A 1 81 ? 32.936 -14.098 -35.401 1.00 72.75 81 HIS A C 1
ATOM 636 O O . HIS A 1 81 ? 34.023 -13.545 -35.573 1.00 72.75 81 HIS A O 1
ATOM 642 N N . LEU A 1 82 ? 32.087 -13.680 -34.452 1.00 73.31 82 LEU A N 1
ATOM 643 C CA . LEU A 1 82 ? 32.384 -12.573 -33.534 1.00 73.31 82 LEU A CA 1
ATOM 644 C C . LEU A 1 82 ? 33.234 -13.028 -32.341 1.00 73.31 82 LEU A C 1
ATOM 646 O O . LEU A 1 82 ? 32.912 -14.009 -31.669 1.00 73.31 82 LEU A O 1
ATOM 650 N N . VAL A 1 83 ? 34.256 -12.245 -31.986 1.00 77.62 83 VAL A N 1
ATOM 651 C CA . VAL A 1 83 ? 34.967 -12.412 -30.709 1.00 77.62 83 VAL A CA 1
ATOM 652 C C . VAL A 1 83 ? 34.265 -11.590 -29.639 1.00 77.62 83 VAL A C 1
ATOM 654 O O . VAL A 1 83 ? 34.055 -10.389 -29.788 1.00 77.62 83 VAL A O 1
ATOM 657 N N . ILE A 1 84 ? 33.915 -12.221 -28.521 1.00 76.19 84 ILE A N 1
ATOM 658 C CA . ILE A 1 84 ? 33.187 -11.558 -27.438 1.00 76.19 84 ILE A CA 1
ATOM 659 C C . ILE A 1 84 ? 34.091 -11.431 -26.217 1.00 76.19 84 ILE A C 1
ATOM 661 O O . ILE A 1 84 ? 34.504 -12.430 -25.630 1.00 76.19 84 ILE A O 1
ATOM 665 N N . LYS A 1 85 ? 34.374 -10.190 -25.811 1.00 79.62 85 LYS A N 1
ATOM 666 C CA . LYS A 1 85 ? 35.162 -9.882 -24.610 1.00 79.62 85 LYS A CA 1
ATOM 667 C C . LYS A 1 85 ? 34.262 -9.383 -23.479 1.00 79.62 85 LYS A C 1
ATOM 669 O O . LYS A 1 85 ? 33.313 -8.622 -23.6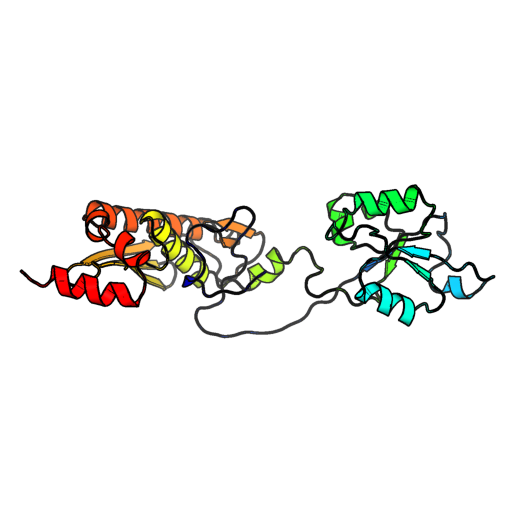84 1.00 79.62 85 LYS A O 1
ATOM 674 N N . ASN A 1 86 ? 34.611 -9.753 -22.249 1.00 75.69 86 ASN A N 1
ATOM 675 C CA . ASN A 1 86 ? 33.986 -9.196 -21.054 1.00 75.69 86 ASN A CA 1
ATOM 676 C C . ASN A 1 86 ? 34.426 -7.732 -20.869 1.00 75.69 86 ASN A C 1
ATOM 678 O O . ASN A 1 86 ? 35.606 -7.460 -20.704 1.00 75.69 86 ASN A O 1
ATOM 682 N N . ILE A 1 87 ? 33.478 -6.791 -20.852 1.00 69.00 87 ILE A N 1
ATOM 683 C CA . ILE A 1 87 ? 33.771 -5.352 -20.728 1.00 69.00 87 ILE A CA 1
ATOM 684 C C . ILE A 1 87 ? 34.093 -4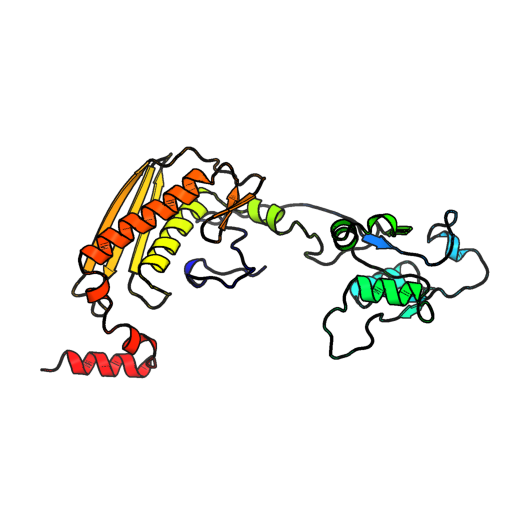.892 -19.284 1.00 69.00 87 ILE A C 1
ATOM 686 O O . ILE A 1 87 ? 34.530 -3.755 -19.068 1.00 69.00 87 ILE A O 1
ATOM 690 N N . VAL A 1 88 ? 33.923 -5.759 -18.277 1.00 63.88 88 VAL A N 1
ATOM 691 C CA . VAL A 1 88 ? 34.171 -5.462 -16.852 1.00 63.88 88 VAL A CA 1
ATOM 692 C C . VAL A 1 88 ? 35.354 -6.288 -16.330 1.00 63.88 88 VAL A C 1
ATOM 694 O O . VAL A 1 88 ? 35.205 -7.464 -16.011 1.00 63.88 88 VAL A O 1
ATOM 697 N N . ASN A 1 89 ? 36.512 -5.633 -16.180 1.00 47.06 89 ASN A N 1
ATOM 698 C CA . ASN A 1 89 ? 37.789 -6.249 -15.777 1.00 47.06 89 ASN A CA 1
ATOM 699 C C . ASN A 1 89 ? 38.074 -6.104 -14.266 1.00 47.06 89 ASN A C 1
ATOM 701 O O . ASN A 1 89 ? 39.228 -6.039 -13.860 1.00 47.06 89 ASN A O 1
ATOM 705 N N . SER A 1 90 ? 37.038 -5.994 -13.427 1.00 39.28 90 SER A N 1
ATOM 706 C CA . SER A 1 90 ? 37.195 -5.931 -11.968 1.00 39.28 90 SER A CA 1
ATOM 707 C C . SER A 1 90 ? 36.276 -6.932 -11.286 1.00 39.28 90 SER A C 1
ATOM 709 O O . SER A 1 90 ? 35.052 -6.820 -11.359 1.00 39.28 90 SER A O 1
ATOM 711 N N . VAL A 1 91 ? 36.891 -7.880 -10.576 1.00 36.44 91 VAL A N 1
ATOM 712 C CA . VAL A 1 91 ? 36.224 -8.880 -9.724 1.00 36.44 91 VAL A CA 1
ATOM 713 C C . VAL A 1 91 ? 35.445 -8.212 -8.577 1.00 36.44 91 VAL A C 1
ATOM 715 O O . VAL A 1 91 ? 34.500 -8.790 -8.048 1.00 36.44 91 VAL A O 1
ATOM 718 N N . LEU A 1 92 ? 35.795 -6.968 -8.225 1.00 31.14 92 LEU A N 1
ATOM 719 C CA . LEU A 1 92 ? 35.258 -6.244 -7.070 1.00 31.14 92 LEU A CA 1
ATOM 720 C C . LEU A 1 92 ? 34.095 -5.288 -7.399 1.00 31.14 92 LEU A C 1
ATOM 722 O O . LEU A 1 92 ? 33.507 -4.726 -6.479 1.00 31.14 92 LEU A O 1
ATOM 726 N N . MET A 1 93 ? 33.716 -5.103 -8.673 1.00 35.94 93 MET A N 1
ATOM 727 C CA . MET A 1 93 ? 32.594 -4.222 -9.046 1.00 35.94 93 MET A CA 1
ATOM 728 C C . MET A 1 93 ? 31.454 -4.944 -9.771 1.00 35.94 93 MET A C 1
ATOM 730 O O . MET A 1 93 ? 31.470 -5.158 -10.987 1.00 35.94 93 MET A O 1
ATOM 734 N N . LYS A 1 94 ? 30.378 -5.215 -9.020 1.00 39.66 94 LYS A N 1
ATOM 735 C CA . LYS A 1 94 ? 29.069 -5.599 -9.567 1.00 39.66 94 LYS A CA 1
ATOM 736 C C . LYS A 1 94 ? 28.561 -4.503 -10.519 1.00 39.66 94 LYS A C 1
ATOM 738 O O . LYS A 1 94 ? 28.102 -3.463 -10.070 1.00 39.66 94 LYS A O 1
ATOM 743 N N . ARG A 1 95 ? 28.571 -4.788 -11.829 1.00 48.94 95 ARG A N 1
ATOM 744 C CA . ARG A 1 95 ? 27.962 -3.974 -12.907 1.00 48.94 95 ARG A CA 1
ATOM 745 C C . ARG A 1 95 ? 28.478 -2.520 -12.993 1.00 48.94 95 ARG A C 1
ATOM 747 O O . ARG A 1 95 ? 27.743 -1.587 -12.698 1.00 48.94 95 ARG A O 1
ATOM 754 N N . GLY A 1 96 ? 29.684 -2.312 -13.533 1.00 52.19 96 GLY A N 1
ATOM 755 C CA . GLY A 1 96 ? 30.171 -0.961 -13.879 1.00 52.19 96 GLY A CA 1
ATOM 756 C C . GLY A 1 96 ? 29.192 -0.152 -14.757 1.00 52.19 96 GLY A C 1
ATOM 757 O O . GLY A 1 96 ? 28.491 -0.742 -15.594 1.00 52.19 96 GLY A O 1
ATOM 758 N N . ASN A 1 97 ? 29.155 1.173 -14.545 1.00 67.88 97 ASN A N 1
ATOM 759 C CA . ASN A 1 97 ? 28.171 2.119 -15.099 1.00 67.88 97 ASN A CA 1
ATOM 760 C C . ASN A 1 97 ? 28.126 2.120 -16.645 1.00 67.88 97 ASN A C 1
ATOM 762 O O . ASN A 1 97 ? 29.102 1.765 -17.312 1.00 67.88 97 ASN A O 1
ATOM 766 N N . ILE A 1 98 ? 26.994 2.539 -17.221 1.00 69.31 98 ILE A N 1
ATOM 767 C CA . ILE A 1 98 ? 26.787 2.701 -18.671 1.00 69.31 98 ILE A CA 1
ATOM 768 C C . ILE A 1 98 ? 27.850 3.643 -19.256 1.00 69.31 98 ILE A C 1
ATOM 770 O O . ILE A 1 98 ? 28.527 3.279 -20.216 1.00 69.31 98 ILE A O 1
ATOM 774 N N . GLU A 1 99 ? 28.083 4.787 -18.612 1.00 72.62 99 GLU A N 1
ATOM 775 C CA . GLU A 1 99 ? 29.127 5.754 -18.978 1.00 72.62 99 GLU A CA 1
ATOM 776 C C . GLU A 1 99 ? 30.516 5.117 -19.098 1.00 72.62 99 GLU A C 1
ATOM 778 O O . GLU A 1 99 ? 31.235 5.373 -20.059 1.00 72.62 99 GLU A O 1
ATOM 783 N N . THR A 1 100 ? 30.902 4.260 -18.146 1.00 73.69 100 THR A N 1
ATOM 784 C CA . THR A 1 100 ? 32.217 3.600 -18.128 1.00 73.69 100 THR A CA 1
ATOM 785 C C . THR A 1 100 ? 32.384 2.642 -19.310 1.00 73.69 100 THR A C 1
ATOM 787 O O . THR A 1 100 ? 33.486 2.495 -19.838 1.00 73.69 100 THR A O 1
ATOM 790 N N . ARG A 1 101 ? 31.293 2.007 -19.758 1.00 74.50 101 ARG A N 1
ATOM 791 C CA . ARG A 1 101 ? 31.280 1.113 -20.931 1.00 74.50 101 ARG A CA 1
ATOM 792 C C . ARG A 1 101 ? 31.368 1.903 -22.235 1.00 74.50 101 ARG A C 1
ATOM 794 O O . ARG A 1 101 ? 32.133 1.527 -23.115 1.00 74.50 101 ARG A O 1
ATOM 801 N N . ILE A 1 102 ? 30.629 3.011 -22.328 1.00 75.62 102 ILE A N 1
ATOM 802 C CA . ILE A 1 102 ? 30.688 3.935 -23.471 1.00 75.62 102 ILE A CA 1
ATOM 803 C C . ILE A 1 102 ? 32.086 4.560 -23.577 1.00 75.62 102 ILE A C 1
ATOM 805 O O . ILE A 1 102 ? 32.626 4.648 -24.676 1.00 75.62 102 ILE A O 1
ATOM 809 N N . ARG A 1 103 ? 32.703 4.929 -22.444 1.00 78.31 103 ARG A N 1
ATOM 810 C CA . ARG A 1 103 ? 34.082 5.439 -22.390 1.00 78.31 103 ARG A CA 1
ATOM 811 C C . ARG A 1 103 ? 35.063 4.419 -22.967 1.00 78.31 103 ARG A C 1
ATOM 813 O O . ARG A 1 103 ? 35.677 4.710 -23.981 1.00 78.31 103 ARG A O 1
ATOM 820 N N . LYS A 1 104 ? 35.062 3.177 -22.462 1.00 73.19 104 LYS A N 1
ATOM 821 C CA . LYS A 1 104 ? 35.890 2.076 -22.997 1.00 73.19 104 LYS A CA 1
ATOM 822 C C . LYS A 1 104 ? 35.750 1.850 -24.511 1.00 73.19 104 LYS A C 1
ATOM 824 O O . LYS A 1 104 ? 36.742 1.518 -25.155 1.00 73.19 104 LYS A O 1
ATOM 829 N N . LEU A 1 105 ? 34.551 2.011 -25.081 1.00 75.12 105 LEU A N 1
ATOM 830 C CA . LEU A 1 105 ? 34.340 1.915 -26.532 1.00 75.12 105 LEU A CA 1
ATOM 831 C C . LEU A 1 105 ? 34.953 3.107 -27.292 1.00 75.12 105 LEU A C 1
ATOM 833 O O . LEU A 1 105 ? 35.519 2.918 -28.367 1.00 75.12 105 LEU A O 1
ATOM 837 N N . LYS A 1 106 ? 34.870 4.325 -26.742 1.00 73.94 106 LYS A N 1
ATOM 838 C CA . LYS A 1 106 ? 35.495 5.524 -27.327 1.00 73.94 106 LYS A CA 1
ATOM 839 C C . LYS A 1 106 ? 37.024 5.466 -27.229 1.00 73.94 106 LYS A C 1
ATOM 841 O O . LYS A 1 106 ? 37.689 5.600 -28.258 1.00 73.94 106 LYS A O 1
ATOM 846 N N . ASP A 1 107 ? 37.546 5.184 -26.032 1.00 75.12 107 ASP A N 1
ATOM 847 C CA . ASP A 1 107 ? 38.975 5.001 -25.726 1.00 75.12 107 ASP A CA 1
ATOM 848 C C . ASP A 1 107 ? 39.582 3.905 -26.624 1.00 75.12 107 ASP A C 1
ATOM 850 O O . ASP A 1 107 ? 40.648 4.074 -27.213 1.00 75.12 107 ASP A O 1
ATOM 854 N N . GLY A 1 108 ? 38.833 2.811 -26.814 1.00 59.41 108 GLY A N 1
ATOM 855 C CA . GLY A 1 108 ? 38.815 2.078 -28.076 1.00 59.41 108 GLY A CA 1
ATOM 856 C C . GLY A 1 108 ? 40.090 1.317 -28.441 1.00 59.41 108 GLY A C 1
ATOM 857 O O . GLY A 1 108 ? 40.492 1.294 -29.606 1.00 59.41 108 GLY A O 1
ATOM 858 N N . GLN A 1 109 ? 40.703 0.674 -27.448 1.00 61.84 109 GLN A N 1
ATOM 859 C CA . GLN A 1 109 ? 41.782 -0.305 -27.640 1.00 61.84 109 GLN A CA 1
ATOM 860 C C . GLN A 1 109 ? 41.293 -1.764 -27.538 1.00 61.84 109 GLN A C 1
ATOM 862 O O . GLN A 1 109 ? 41.985 -2.679 -27.970 1.00 61.84 109 GLN A O 1
ATOM 867 N N . ASP A 1 110 ? 40.092 -1.991 -26.988 1.00 70.06 110 ASP A N 1
ATOM 868 C CA . ASP A 1 110 ? 39.609 -3.328 -26.610 1.00 70.06 110 ASP A CA 1
ATOM 869 C C . ASP A 1 110 ? 38.436 -3.878 -27.449 1.00 70.06 110 ASP A C 1
ATOM 871 O O . ASP A 1 110 ? 38.334 -5.105 -27.557 1.00 70.06 110 ASP A O 1
ATOM 875 N N . TYR A 1 111 ? 37.537 -3.016 -27.957 1.00 73.19 111 TYR A N 1
ATOM 876 C CA . TYR A 1 111 ? 36.229 -3.379 -28.539 1.00 73.19 111 TYR A CA 1
ATOM 877 C C . TYR A 1 111 ? 35.887 -2.520 -29.771 1.00 73.19 111 TYR A C 1
ATOM 879 O O . TYR A 1 111 ? 36.140 -1.312 -29.773 1.00 73.19 111 TYR A O 1
ATOM 887 N N . ASP A 1 112 ? 35.218 -3.123 -30.755 1.00 71.62 112 ASP A N 1
ATOM 888 C CA . ASP A 1 112 ? 34.655 -2.465 -31.947 1.00 71.62 112 ASP A CA 1
ATOM 889 C C . ASP A 1 112 ? 33.176 -2.077 -31.768 1.00 71.62 112 ASP A C 1
ATOM 891 O O . ASP A 1 112 ? 32.674 -1.169 -32.437 1.00 71.62 112 ASP A O 1
ATOM 895 N N . GLY A 1 113 ? 32.490 -2.740 -30.831 1.00 74.19 113 GLY A N 1
ATOM 896 C CA . GLY A 1 113 ? 31.098 -2.489 -30.464 1.00 74.19 113 GLY A CA 1
ATOM 897 C C . GLY A 1 113 ? 30.752 -3.013 -29.067 1.00 74.19 113 GLY A C 1
ATOM 898 O O . GLY A 1 113 ? 31.510 -3.782 -28.474 1.00 74.19 113 GLY A O 1
ATOM 899 N N . ILE A 1 114 ? 29.611 -2.598 -28.505 1.00 75.75 114 ILE A N 1
ATOM 900 C CA . ILE A 1 114 ? 29.139 -3.031 -27.171 1.00 75.75 114 ILE A CA 1
ATOM 901 C C . ILE A 1 114 ? 27.630 -3.291 -27.174 1.00 75.75 114 ILE A C 1
ATOM 903 O O . ILE A 1 114 ? 26.893 -2.634 -27.904 1.00 75.75 114 ILE A O 1
ATOM 907 N N . ILE A 1 115 ? 27.143 -4.194 -26.310 1.00 70.56 115 ILE A N 1
ATOM 908 C CA . ILE A 1 115 ? 25.691 -4.410 -26.142 1.00 70.56 115 ILE A CA 1
ATOM 909 C C . ILE A 1 115 ? 25.206 -3.903 -24.786 1.00 70.56 115 ILE A C 1
ATOM 911 O O . ILE A 1 115 ? 25.582 -4.414 -23.724 1.00 70.56 115 ILE A O 1
ATOM 915 N N . LEU A 1 116 ? 24.286 -2.942 -24.837 1.00 69.31 116 LEU A N 1
ATOM 916 C CA . LEU A 1 116 ? 23.631 -2.305 -23.694 1.00 69.31 116 LEU A CA 1
ATOM 917 C C . LEU A 1 116 ? 22.125 -2.635 -23.678 1.00 69.31 116 LEU A C 1
ATOM 919 O O . LEU A 1 116 ? 21.689 -3.590 -24.313 1.00 69.31 116 LEU A O 1
ATOM 923 N N . ALA A 1 117 ? 21.336 -1.978 -22.831 1.00 64.31 117 ALA A N 1
ATOM 924 C CA . ALA A 1 117 ? 19.876 -2.097 -22.831 1.00 64.31 117 ALA A CA 1
ATOM 925 C C . ALA A 1 117 ? 19.294 -0.738 -23.219 1.00 64.31 117 ALA A C 1
ATOM 927 O O . ALA A 1 117 ? 19.613 0.257 -22.571 1.00 64.31 117 ALA A O 1
ATOM 928 N N . SER A 1 118 ? 18.475 -0.703 -24.267 1.00 62.56 118 SER A N 1
ATOM 929 C CA . SER A 1 118 ? 18.031 0.527 -24.933 1.00 62.56 118 SER A CA 1
ATOM 930 C C . SER A 1 118 ? 17.251 1.449 -23.988 1.00 62.56 118 SER A C 1
ATOM 932 O O . SER A 1 118 ? 17.516 2.644 -23.953 1.00 62.56 118 SER A O 1
ATOM 934 N N . ALA A 1 119 ? 16.409 0.889 -23.110 1.00 56.03 119 ALA A N 1
ATOM 935 C CA . ALA A 1 119 ? 15.724 1.632 -22.045 1.00 56.03 119 ALA A CA 1
ATOM 936 C C . ALA A 1 119 ? 16.690 2.431 -21.141 1.00 56.03 119 ALA A C 1
ATOM 938 O O . ALA A 1 119 ? 16.481 3.618 -20.889 1.00 56.03 119 ALA A O 1
ATOM 939 N N . GLY A 1 120 ? 17.811 1.821 -20.738 1.00 57.59 120 GLY A N 1
ATOM 940 C CA . GLY A 1 120 ? 18.835 2.467 -19.911 1.00 57.59 120 GLY A CA 1
ATOM 941 C C . GLY A 1 120 ? 19.648 3.549 -20.632 1.00 57.59 120 GLY A C 1
ATOM 942 O O . GLY A 1 120 ? 20.277 4.366 -19.970 1.00 57.59 120 GLY A O 1
ATOM 943 N N . LEU A 1 121 ? 19.632 3.577 -21.968 1.00 61.25 121 LEU A N 1
ATOM 944 C CA . LEU A 1 121 ? 20.224 4.650 -22.777 1.00 61.25 121 LEU A CA 1
ATOM 945 C C . LEU A 1 121 ? 19.223 5.781 -23.006 1.00 61.25 121 LEU A C 1
ATOM 947 O O . LEU A 1 121 ? 19.579 6.944 -22.828 1.00 61.25 121 LEU A O 1
ATOM 951 N N . ASN A 1 122 ? 17.968 5.437 -23.304 1.00 61.06 122 ASN A N 1
ATOM 952 C CA . ASN A 1 122 ? 16.874 6.394 -23.454 1.00 61.06 122 ASN A CA 1
ATOM 953 C C . ASN A 1 122 ? 16.687 7.227 -22.176 1.00 61.06 122 ASN A C 1
ATOM 955 O O . ASN A 1 122 ? 16.621 8.451 -22.252 1.00 61.06 122 ASN A O 1
ATOM 959 N N . ARG A 1 123 ? 16.714 6.589 -20.992 1.00 52.75 123 ARG A N 1
ATOM 960 C CA . ARG A 1 123 ? 16.647 7.284 -19.690 1.00 52.75 123 ARG A CA 1
ATOM 961 C C . ARG A 1 123 ? 17.793 8.284 -19.471 1.00 52.75 123 ARG A C 1
ATOM 963 O O . ARG A 1 123 ? 17.606 9.267 -18.766 1.00 52.75 123 ARG A O 1
ATOM 970 N N . LEU A 1 124 ? 18.967 8.044 -20.057 1.00 58.50 124 LEU A N 1
ATOM 971 C CA . LEU A 1 124 ? 20.135 8.929 -19.952 1.00 58.50 124 LEU A CA 1
ATOM 972 C C . LEU A 1 124 ? 20.199 9.985 -21.074 1.00 58.50 124 LEU A C 1
ATOM 974 O O . LEU A 1 124 ? 21.179 10.721 -21.150 1.00 58.50 124 LEU A O 1
ATOM 978 N N . GLY A 1 125 ? 19.205 10.048 -21.969 1.00 64.81 125 GLY A N 1
ATOM 979 C CA . GLY A 1 125 ? 19.237 10.920 -23.150 1.00 64.81 125 GLY A CA 1
ATOM 980 C C . GLY A 1 125 ? 20.253 10.491 -24.220 1.00 64.81 125 GLY A C 1
ATOM 981 O O . GLY A 1 125 ? 20.573 11.271 -25.111 1.00 64.81 125 GLY A O 1
ATOM 982 N N . LEU A 1 126 ? 20.764 9.257 -24.145 1.00 71.50 126 LEU A N 1
ATOM 983 C CA . LEU A 1 126 ? 21.836 8.723 -24.998 1.00 71.50 126 LEU A CA 1
ATOM 984 C C . LEU A 1 126 ? 21.314 7.875 -26.173 1.00 71.50 126 LEU A C 1
ATOM 986 O O . LEU A 1 126 ? 22.070 7.103 -26.768 1.00 71.50 126 LEU A O 1
ATOM 990 N N . SER A 1 127 ? 20.027 7.994 -26.514 1.00 68.38 127 SER A N 1
ATOM 991 C CA . SER A 1 127 ? 19.386 7.267 -27.623 1.00 68.38 127 SER A CA 1
ATOM 992 C C . SER A 1 127 ? 20.082 7.510 -28.965 1.00 68.38 127 SER A C 1
ATOM 994 O O . SER A 1 127 ? 20.176 6.608 -29.789 1.00 68.38 127 SER A O 1
ATOM 996 N N . ASN A 1 128 ? 20.619 8.717 -29.160 1.00 73.00 128 ASN A N 1
ATOM 997 C CA . ASN A 1 128 ? 21.341 9.149 -30.361 1.00 73.00 128 ASN A CA 1
ATOM 998 C C . ASN A 1 128 ? 22.662 8.400 -30.618 1.00 73.00 128 ASN A C 1
ATOM 1000 O O . ASN A 1 128 ? 23.258 8.578 -31.676 1.00 73.00 128 ASN A O 1
ATOM 1004 N N . LEU A 1 129 ? 23.147 7.613 -29.654 1.00 68.50 129 LEU A N 1
ATOM 1005 C CA . LEU A 1 129 ? 24.342 6.788 -29.814 1.00 68.50 129 LEU A CA 1
ATOM 1006 C C . LEU A 1 129 ? 24.028 5.383 -30.368 1.00 68.50 129 LEU A C 1
ATOM 1008 O O . LEU A 1 129 ? 24.963 4.672 -30.730 1.00 68.50 129 LEU A O 1
ATOM 1012 N N . ILE A 1 130 ? 22.756 4.959 -30.392 1.00 69.56 130 ILE A N 1
ATOM 1013 C CA . ILE A 1 130 ? 22.344 3.616 -30.834 1.00 69.56 130 ILE A CA 1
ATOM 1014 C C . ILE A 1 130 ? 22.608 3.460 -32.339 1.00 69.56 130 ILE A C 1
ATOM 1016 O O . ILE A 1 130 ? 22.147 4.278 -33.128 1.00 69.56 130 ILE A O 1
ATOM 1020 N N . SER A 1 131 ? 23.318 2.398 -32.735 1.00 67.44 131 SER A N 1
ATOM 1021 C CA . SER A 1 131 ? 23.666 2.140 -34.144 1.00 67.44 131 SER A CA 1
ATOM 1022 C C . SER A 1 131 ? 22.724 1.148 -34.835 1.00 67.44 131 SER A C 1
ATOM 1024 O O . SER A 1 131 ? 22.460 1.285 -36.021 1.00 67.44 131 SER A O 1
ATOM 1026 N N . GLU A 1 132 ? 22.211 0.149 -34.110 1.00 65.38 132 GLU A N 1
ATOM 1027 C CA . GLU A 1 132 ? 21.355 -0.919 -34.656 1.00 65.38 132 GLU A CA 1
ATOM 1028 C C . GLU A 1 132 ? 20.345 -1.397 -33.596 1.00 65.38 132 GLU A C 1
ATOM 1030 O O . GLU A 1 132 ? 20.613 -1.308 -32.397 1.00 65.38 132 GLU A O 1
ATOM 1035 N N . SER A 1 133 ? 19.200 -1.955 -34.006 1.00 64.19 133 SER A N 1
ATOM 1036 C CA . SER A 1 133 ? 18.256 -2.629 -33.104 1.00 64.19 133 SER A CA 1
ATOM 1037 C C . SER A 1 133 ? 18.245 -4.153 -33.307 1.00 64.19 133 SER A C 1
ATOM 1039 O O . SER A 1 133 ? 17.672 -4.668 -34.264 1.00 64.19 133 SER A O 1
ATOM 1041 N N . LEU A 1 134 ? 18.846 -4.889 -32.365 1.00 62.62 134 LEU A N 1
ATOM 1042 C CA . LEU A 1 134 ? 18.817 -6.352 -32.278 1.00 62.62 134 LEU A CA 1
ATOM 1043 C C . LEU A 1 134 ? 17.450 -6.858 -31.789 1.00 62.62 134 LEU A C 1
ATOM 1045 O O . LEU A 1 134 ? 17.285 -7.312 -30.651 1.00 62.62 134 LEU A O 1
ATOM 1049 N N . ASN A 1 135 ? 16.467 -6.825 -32.684 1.00 56.06 135 ASN A N 1
ATOM 1050 C CA . ASN A 1 135 ? 15.098 -7.268 -32.407 1.00 56.06 135 ASN A CA 1
ATOM 1051 C C . ASN A 1 135 ? 14.987 -8.790 -32.157 1.00 56.06 135 ASN A C 1
ATOM 1053 O O . ASN A 1 135 ? 13.998 -9.243 -31.591 1.00 56.06 135 ASN A O 1
ATOM 1057 N N . LEU A 1 136 ? 15.999 -9.574 -32.552 1.00 57.06 136 LEU A N 1
ATOM 1058 C CA . LEU A 1 136 ? 16.023 -11.043 -32.474 1.00 57.06 136 LEU A CA 1
ATOM 1059 C C . LEU A 1 136 ? 16.528 -11.616 -31.132 1.00 57.06 136 LEU A C 1
ATOM 1061 O O . LEU A 1 136 ? 16.549 -12.832 -30.960 1.00 57.06 136 LEU A O 1
ATOM 1065 N N . PHE A 1 137 ? 16.968 -10.780 -30.183 1.00 56.66 137 PHE A N 1
ATOM 1066 C CA . PHE A 1 137 ? 17.573 -11.253 -28.930 1.00 56.66 137 PHE A CA 1
ATOM 1067 C C . PHE A 1 137 ? 16.560 -11.378 -27.784 1.00 56.66 137 PHE A C 1
ATOM 1069 O O . PHE A 1 137 ? 16.032 -10.381 -27.287 1.00 56.66 137 PHE A O 1
ATOM 1076 N N . LEU A 1 138 ? 16.422 -12.590 -27.244 1.00 52.50 138 LEU A N 1
ATOM 1077 C CA . LEU A 1 138 ? 15.713 -12.868 -25.996 1.00 52.50 138 LEU A CA 1
ATOM 1078 C C . LEU A 1 138 ? 16.373 -12.103 -24.837 1.00 52.50 138 LEU A C 1
ATOM 1080 O O . LEU A 1 138 ? 17.558 -12.297 -24.520 1.00 52.50 138 LEU A O 1
ATOM 1084 N N . TYR A 1 139 ? 15.606 -11.211 -24.207 1.00 46.53 139 TYR A N 1
ATOM 1085 C CA . TYR A 1 139 ? 16.024 -10.352 -23.097 1.00 46.53 139 TYR A CA 1
ATOM 1086 C C . TYR A 1 139 ? 16.119 -11.113 -21.761 1.00 46.53 139 TYR A C 1
ATOM 1088 O O . TYR A 1 139 ? 15.931 -12.324 -21.691 1.00 46.53 139 TYR A O 1
ATOM 1096 N N . ALA A 1 140 ? 16.532 -10.431 -20.688 1.00 46.75 140 ALA A N 1
ATOM 1097 C CA . ALA A 1 140 ? 16.479 -11.018 -19.347 1.00 46.75 140 ALA A CA 1
ATOM 1098 C C . ALA A 1 140 ? 15.063 -10.860 -18.787 1.00 46.75 140 ALA A C 1
ATOM 1100 O O . ALA A 1 140 ? 14.451 -9.813 -18.986 1.00 46.75 140 ALA A O 1
ATOM 1101 N N . VAL A 1 141 ? 14.573 -11.845 -18.035 1.00 42.06 141 VAL A N 1
ATOM 1102 C CA . VAL A 1 141 ? 13.338 -11.687 -17.253 1.00 42.06 141 VAL A CA 1
ATOM 1103 C C . VAL A 1 141 ? 13.470 -10.429 -16.381 1.00 42.06 141 VAL A C 1
ATOM 1105 O O . VAL A 1 141 ? 14.455 -10.282 -15.657 1.00 42.06 141 VAL A O 1
ATOM 1108 N N . GLY A 1 142 ? 12.526 -9.491 -16.512 1.00 42.19 142 GLY A N 1
ATOM 1109 C CA . GLY A 1 142 ? 12.578 -8.189 -15.834 1.00 42.19 142 GLY A CA 1
ATOM 1110 C C . GLY A 1 142 ? 13.581 -7.168 -16.403 1.00 42.19 142 GLY A C 1
ATOM 1111 O O . GLY A 1 142 ? 14.077 -6.342 -15.645 1.00 42.19 142 GLY A O 1
ATOM 1112 N N . GLN A 1 143 ? 13.921 -7.212 -17.702 1.00 45.09 143 GLN A N 1
ATOM 1113 C CA . GLN A 1 143 ? 14.765 -6.181 -18.348 1.00 45.09 143 GLN A CA 1
ATOM 1114 C C . GLN A 1 143 ? 13.996 -4.897 -18.737 1.00 45.09 143 GLN A C 1
ATOM 1116 O O . GLN A 1 143 ? 14.641 -3.922 -19.115 1.00 45.09 143 GLN A O 1
ATOM 1121 N N . ASN A 1 144 ? 12.658 -4.884 -18.667 1.00 44.25 144 ASN A N 1
ATOM 1122 C CA . ASN A 1 144 ? 11.869 -3.660 -18.844 1.00 44.25 144 ASN A CA 1
ATOM 1123 C C . ASN A 1 144 ? 11.873 -2.839 -17.551 1.00 44.25 144 ASN A C 1
ATOM 1125 O O . ASN A 1 144 ? 11.699 -3.379 -16.459 1.00 44.25 144 ASN A O 1
ATOM 1129 N N . ASP A 1 145 ? 12.063 -1.533 -17.705 1.00 48.00 145 ASP A N 1
ATOM 1130 C CA . ASP A 1 145 ? 12.180 -0.580 -16.603 1.00 48.00 145 ASP A CA 1
ATOM 1131 C C . ASP A 1 145 ? 10.824 -0.217 -15.966 1.00 48.00 145 ASP A C 1
ATOM 1133 O O . ASP A 1 145 ? 10.768 0.070 -14.771 1.00 48.00 145 ASP A O 1
ATOM 1137 N N . ASP A 1 146 ? 9.726 -0.338 -16.718 1.00 62.38 146 ASP A N 1
ATOM 1138 C CA . ASP A 1 146 ? 8.352 -0.025 -16.287 1.00 62.38 146 ASP A CA 1
ATOM 1139 C C . ASP A 1 146 ? 7.723 -1.135 -15.419 1.00 62.38 146 ASP A C 1
ATOM 1141 O O . ASP A 1 146 ? 6.515 -1.377 -15.432 1.00 62.38 146 ASP A O 1
ATOM 1145 N N . LEU A 1 147 ? 8.548 -1.840 -14.636 1.00 65.75 147 LEU A N 1
ATOM 1146 C CA . LEU A 1 147 ? 8.099 -2.896 -13.726 1.00 65.75 147 LEU A CA 1
ATOM 1147 C C . LEU A 1 147 ? 7.107 -2.364 -12.679 1.00 65.75 147 LEU A C 1
ATOM 1149 O O . LEU A 1 147 ? 6.253 -3.118 -12.225 1.00 65.75 147 LEU A O 1
ATOM 1153 N N . ILE A 1 148 ? 7.194 -1.081 -12.313 1.00 70.75 148 ILE A N 1
ATOM 1154 C CA . ILE A 1 148 ? 6.226 -0.432 -11.420 1.00 70.75 148 ILE A CA 1
ATOM 1155 C C . ILE A 1 148 ? 4.851 -0.364 -12.097 1.00 70.75 148 ILE A C 1
ATOM 1157 O O . ILE A 1 148 ? 3.890 -0.883 -11.538 1.00 70.75 148 ILE A O 1
ATOM 1161 N N . ASP A 1 149 ? 4.752 0.185 -13.309 1.00 75.00 149 ASP A N 1
ATOM 1162 C CA . ASP A 1 149 ? 3.487 0.322 -14.047 1.00 75.00 149 ASP A CA 1
ATOM 1163 C C . ASP A 1 149 ? 2.856 -1.019 -14.438 1.00 75.00 149 ASP A C 1
ATOM 1165 O O . ASP A 1 149 ? 1.631 -1.154 -14.448 1.00 75.00 149 ASP A O 1
ATOM 1169 N N . ILE A 1 150 ? 3.676 -2.026 -14.749 1.00 76.56 150 ILE A N 1
ATOM 1170 C CA . ILE A 1 150 ? 3.200 -3.382 -15.051 1.00 76.56 150 ILE A CA 1
ATOM 1171 C C . ILE A 1 150 ? 2.654 -4.048 -13.780 1.00 76.56 150 ILE A C 1
ATOM 1173 O O . ILE A 1 150 ? 1.542 -4.575 -13.797 1.00 76.56 150 ILE A O 1
ATOM 1177 N N . MET A 1 151 ? 3.390 -3.994 -12.663 1.00 79.62 151 MET A N 1
ATOM 1178 C CA . MET A 1 151 ? 2.969 -4.631 -11.406 1.00 79.62 151 MET A CA 1
ATOM 1179 C C . MET A 1 151 ? 1.808 -3.898 -10.724 1.00 79.62 151 MET A C 1
ATOM 1181 O O . MET A 1 151 ? 0.957 -4.548 -10.120 1.00 79.62 151 MET A O 1
ATOM 1185 N N . SER A 1 152 ? 1.716 -2.574 -10.874 1.00 83.06 152 SER A N 1
ATOM 1186 C CA . SER A 1 152 ? 0.653 -1.762 -10.263 1.00 83.06 152 SER A CA 1
ATOM 1187 C C . SER A 1 152 ? -0.733 -2.121 -10.790 1.00 83.06 152 SER A C 1
ATOM 1189 O O . SER A 1 152 ? -1.711 -2.000 -10.055 1.00 83.06 152 SER A O 1
ATOM 1191 N N . ARG A 1 153 ? -0.838 -2.652 -12.014 1.00 84.62 153 ARG A N 1
ATOM 1192 C CA . ARG A 1 153 ? -2.094 -3.178 -12.583 1.00 84.62 153 ARG A CA 1
ATOM 1193 C C . ARG A 1 153 ? -2.628 -4.409 -11.843 1.00 84.62 153 ARG A C 1
ATOM 1195 O O . ARG A 1 153 ? -3.814 -4.697 -11.945 1.00 84.62 153 ARG A O 1
ATOM 1202 N N . LEU A 1 154 ? -1.779 -5.107 -11.082 1.00 82.88 154 LEU A N 1
ATOM 1203 C CA . LEU A 1 154 ? -2.161 -6.243 -10.233 1.00 82.88 154 LEU A CA 1
ATOM 1204 C C . LEU A 1 154 ? -2.711 -5.806 -8.863 1.00 82.88 154 LEU A C 1
ATOM 1206 O O . LEU A 1 154 ? -3.076 -6.655 -8.050 1.00 82.88 154 LEU A O 1
ATOM 1210 N N . THR A 1 155 ? -2.762 -4.499 -8.579 1.00 85.69 155 THR A N 1
ATOM 1211 C CA . THR A 1 155 ? -3.361 -3.975 -7.350 1.00 85.69 155 THR A CA 1
ATOM 1212 C C . THR A 1 155 ? -4.886 -3.998 -7.420 1.00 85.69 155 THR A C 1
ATOM 1214 O O . THR A 1 155 ? -5.501 -3.227 -8.157 1.00 85.69 155 THR A O 1
ATOM 1217 N N . HIS A 1 156 ? -5.502 -4.814 -6.569 1.00 88.00 156 HIS A N 1
ATOM 1218 C CA . HIS A 1 156 ? -6.909 -4.696 -6.213 1.00 88.00 156 HIS A CA 1
ATOM 1219 C C . HIS A 1 156 ? -7.079 -3.513 -5.248 1.00 88.00 156 HIS A C 1
ATOM 1221 O O . HIS A 1 156 ? -6.723 -3.598 -4.067 1.00 88.00 156 HIS A O 1
ATOM 1227 N N . VAL A 1 157 ? -7.603 -2.390 -5.751 1.00 92.94 157 VAL A N 1
ATOM 1228 C CA . VAL A 1 157 ? -7.671 -1.121 -5.001 1.00 92.94 157 VAL A CA 1
ATOM 1229 C C . VAL A 1 157 ? -8.371 -1.269 -3.637 1.00 92.94 157 VAL A C 1
ATOM 1231 O O . VAL A 1 157 ? -7.794 -0.811 -2.649 1.00 92.94 157 VAL A O 1
ATOM 1234 N N . PRO A 1 158 ? -9.518 -1.969 -3.494 1.00 91.69 158 PRO A N 1
ATOM 1235 C CA . PRO A 1 158 ? -10.131 -2.197 -2.184 1.00 91.69 158 PRO A CA 1
ATOM 1236 C C . PRO A 1 158 ? -9.240 -2.944 -1.176 1.00 91.69 158 PRO A C 1
ATOM 1238 O O . PRO A 1 158 ? -9.326 -2.660 0.018 1.00 91.69 158 PRO A O 1
ATOM 1241 N N . THR A 1 159 ? -8.359 -3.861 -1.611 1.00 85.38 159 THR A N 1
ATOM 1242 C CA . THR A 1 159 ? -7.377 -4.483 -0.698 1.00 85.38 159 THR A CA 1
ATOM 1243 C C . THR A 1 159 ? -6.298 -3.476 -0.306 1.00 85.38 159 THR A C 1
ATOM 1245 O O . THR A 1 159 ? -5.977 -3.360 0.873 1.00 85.38 159 THR A O 1
ATOM 1248 N N . ALA A 1 160 ? -5.764 -2.705 -1.260 1.00 91.12 160 ALA A N 1
ATOM 1249 C CA . ALA A 1 160 ? -4.735 -1.702 -0.977 1.00 91.12 160 ALA A CA 1
ATOM 1250 C C . ALA A 1 160 ? -5.219 -0.623 0.007 1.00 91.12 160 ALA A C 1
ATOM 1252 O O . ALA A 1 160 ? -4.526 -0.339 0.980 1.00 91.12 160 ALA A O 1
ATOM 1253 N N . LEU A 1 161 ? -6.428 -0.083 -0.184 1.00 95.06 161 LEU A N 1
ATOM 1254 C CA . LEU A 1 161 ? -7.038 0.904 0.720 1.00 95.06 161 LEU A CA 1
ATOM 1255 C C . LEU A 1 161 ? -7.179 0.370 2.158 1.00 95.06 161 LEU A C 1
ATOM 1257 O O . LEU A 1 161 ? -6.857 1.067 3.122 1.00 95.06 161 LEU A O 1
ATOM 1261 N N . ARG A 1 162 ? -7.591 -0.896 2.304 1.00 92.25 162 ARG A N 1
ATOM 1262 C CA . ARG A 1 162 ? -7.649 -1.593 3.598 1.00 92.25 162 ARG A CA 1
ATOM 1263 C C . ARG A 1 162 ? -6.264 -1.734 4.231 1.00 92.25 162 ARG A C 1
ATOM 1265 O O . ARG A 1 162 ? -6.070 -1.286 5.361 1.00 92.25 162 ARG A O 1
ATOM 1272 N N . CYS A 1 163 ? -5.287 -2.256 3.489 1.00 87.88 163 CYS A N 1
ATOM 1273 C CA . CYS A 1 163 ? -3.926 -2.460 3.988 1.00 87.88 163 CYS A CA 1
ATOM 1274 C C . CYS A 1 163 ? -3.176 -1.150 4.293 1.00 87.88 163 CYS A C 1
ATOM 1276 O O . CYS A 1 163 ? -2.323 -1.147 5.180 1.00 87.88 163 CYS A O 1
ATOM 1278 N N . ILE A 1 164 ? -3.505 -0.038 3.623 1.00 94.56 164 ILE A N 1
ATOM 1279 C CA . ILE A 1 164 ? -3.043 1.309 3.997 1.00 94.56 164 ILE A CA 1
ATOM 1280 C C . ILE A 1 164 ? -3.516 1.640 5.413 1.00 94.56 164 ILE A C 1
ATOM 1282 O O . ILE A 1 164 ? -2.690 1.933 6.274 1.00 94.56 164 ILE A O 1
ATOM 1286 N N . CYS A 1 165 ? -4.820 1.531 5.686 1.00 94.50 165 CYS A N 1
ATOM 1287 C CA . CYS A 1 165 ? -5.363 1.826 7.012 1.00 94.50 165 CYS A CA 1
ATOM 1288 C C . CYS A 1 165 ? -4.754 0.917 8.097 1.00 94.50 165 CYS A C 1
ATOM 1290 O O . CYS A 1 165 ? -4.275 1.398 9.121 1.00 94.50 165 CYS A O 1
ATOM 1292 N N . GLU A 1 166 ? -4.698 -0.392 7.842 1.00 89.81 166 GLU A N 1
ATOM 1293 C CA . GLU A 1 166 ? -4.166 -1.395 8.777 1.00 89.81 166 GLU A CA 1
ATOM 1294 C C . GLU A 1 166 ? -2.687 -1.143 9.123 1.00 89.81 166 GLU A C 1
ATOM 1296 O O . GLU A 1 166 ? -2.292 -1.220 10.289 1.00 89.81 166 GLU A O 1
ATOM 1301 N N . ARG A 1 167 ? -1.863 -0.782 8.128 1.00 90.44 167 ARG A N 1
ATOM 1302 C CA . ARG A 1 167 ? -0.438 -0.478 8.341 1.00 90.44 167 ARG A CA 1
ATOM 1303 C C . ARG A 1 167 ? -0.214 0.876 9.001 1.00 90.44 167 ARG A C 1
ATOM 1305 O O . ARG A 1 167 ? 0.672 0.968 9.846 1.00 90.44 167 ARG A O 1
ATOM 1312 N N . GLU A 1 168 ? -0.993 1.903 8.665 1.00 92.44 168 GLU A N 1
ATOM 1313 C CA . GLU A 1 168 ? -0.905 3.207 9.337 1.00 92.44 168 GLU A CA 1
ATOM 1314 C C . GLU A 1 168 ? -1.373 3.137 10.801 1.00 92.44 168 GLU A C 1
ATOM 1316 O O . GLU A 1 168 ? -0.778 3.794 11.656 1.00 92.44 168 GLU A O 1
ATOM 1321 N N . ILE A 1 169 ? -2.340 2.269 11.138 1.00 89.62 169 ILE A N 1
ATOM 1322 C CA . ILE A 1 169 ? -2.700 1.986 12.539 1.00 89.62 169 ILE A CA 1
ATOM 1323 C C . ILE A 1 169 ? -1.484 1.417 13.281 1.00 89.62 169 ILE A C 1
ATOM 1325 O O . ILE A 1 169 ? -1.054 1.977 14.292 1.00 89.62 169 ILE A O 1
ATOM 1329 N N . LEU A 1 170 ? -0.872 0.353 12.748 1.00 86.00 170 LEU A N 1
ATOM 1330 C CA . LEU A 1 170 ? 0.304 -0.272 13.362 1.00 86.00 170 LEU A CA 1
ATOM 1331 C C . LEU A 1 170 ? 1.499 0.697 13.456 1.00 86.00 170 LEU A C 1
ATOM 1333 O O . LEU A 1 170 ? 2.161 0.733 14.494 1.00 86.00 170 LEU A O 1
ATOM 1337 N N . LYS A 1 171 ? 1.747 1.529 12.432 1.00 86.81 171 LYS A N 1
ATOM 1338 C CA . LYS A 1 171 ? 2.754 2.611 12.469 1.00 86.81 171 LYS A CA 1
ATOM 1339 C C . LYS A 1 171 ? 2.480 3.596 13.615 1.00 86.81 171 LYS A C 1
ATOM 1341 O O . LYS A 1 171 ? 3.374 3.847 14.421 1.00 86.81 171 LYS A O 1
ATOM 1346 N N . ALA A 1 172 ? 1.261 4.132 13.713 1.00 88.56 172 ALA A N 1
ATOM 1347 C CA . ALA A 1 172 ? 0.895 5.166 14.688 1.00 88.56 172 ALA A CA 1
ATOM 1348 C C . ALA A 1 172 ? 0.883 4.666 16.147 1.00 88.56 172 ALA A C 1
ATOM 1350 O O . ALA A 1 172 ? 1.216 5.418 17.069 1.00 88.56 172 ALA A O 1
ATOM 1351 N N . LEU A 1 173 ? 0.569 3.384 16.362 1.00 83.88 173 LEU A N 1
ATOM 1352 C CA . LEU A 1 173 ? 0.699 2.721 17.665 1.00 83.88 173 LEU A CA 1
ATOM 1353 C C . LEU A 1 173 ? 2.163 2.408 18.046 1.00 83.88 173 LEU A C 1
ATOM 1355 O O . LEU A 1 173 ? 2.425 2.022 19.184 1.00 83.88 173 LEU A O 1
ATOM 1359 N N . GLY A 1 174 ? 3.125 2.605 17.135 1.00 74.00 174 GLY A N 1
ATOM 1360 C CA . GLY A 1 174 ? 4.541 2.275 17.341 1.00 74.00 174 GLY A CA 1
ATOM 1361 C C . GLY A 1 174 ? 4.834 0.774 17.250 1.00 74.00 174 GLY A C 1
ATOM 1362 O O . GLY A 1 174 ? 5.788 0.294 17.866 1.00 74.00 174 GLY A O 1
ATOM 1363 N N . GLY A 1 175 ? 3.988 0.034 16.531 1.00 63.47 175 GLY A N 1
ATOM 1364 C CA . GLY A 1 175 ? 3.988 -1.418 16.465 1.00 63.47 175 GLY A CA 1
ATOM 1365 C C . GLY A 1 175 ? 4.831 -2.026 15.342 1.00 63.47 175 GLY A C 1
ATOM 1366 O O . GLY A 1 175 ? 5.056 -1.447 14.276 1.00 63.47 175 GLY A O 1
ATOM 1367 N N . GLY A 1 176 ? 5.242 -3.264 15.598 1.00 59.22 176 GLY A N 1
ATOM 1368 C CA . GLY A 1 176 ? 5.665 -4.252 14.608 1.00 59.22 176 GLY A CA 1
ATOM 1369 C C . GLY A 1 176 ? 4.941 -5.576 14.877 1.00 59.22 176 GLY A C 1
ATOM 1370 O O . GLY A 1 176 ? 4.054 -5.630 15.729 1.00 59.22 176 GLY A O 1
ATOM 1371 N N . CYS A 1 177 ? 5.344 -6.656 14.206 1.00 58.50 177 CYS A N 1
ATOM 1372 C CA . CYS A 1 177 ? 4.661 -7.960 14.239 1.00 58.50 177 CYS A CA 1
ATOM 1373 C C . CYS A 1 177 ? 4.555 -8.624 15.634 1.00 58.50 177 CYS A C 1
ATOM 1375 O O . CYS A 1 177 ? 3.864 -9.627 15.771 1.00 58.50 177 CYS A O 1
ATOM 1377 N N . CYS A 1 178 ? 5.237 -8.091 16.654 1.00 59.84 178 CYS A N 1
ATOM 1378 C CA . CYS A 1 178 ? 5.261 -8.618 18.021 1.00 59.84 178 CYS A CA 1
ATOM 1379 C C . CYS A 1 178 ? 4.326 -7.879 19.002 1.00 59.84 178 CYS A C 1
ATOM 1381 O O . CYS A 1 178 ? 4.354 -8.171 20.195 1.00 59.84 178 CYS A O 1
ATOM 1383 N N . VAL A 1 179 ? 3.533 -6.904 18.542 1.00 70.19 179 VAL A N 1
ATOM 1384 C CA . VAL A 1 179 ? 2.588 -6.165 19.400 1.00 70.19 179 VAL A CA 1
ATOM 1385 C C . VAL A 1 179 ? 1.179 -6.765 19.255 1.00 70.19 179 VAL A C 1
ATOM 1387 O O . VAL A 1 179 ? 0.741 -6.966 18.122 1.00 70.19 179 VAL A O 1
ATOM 1390 N N . PRO A 1 180 ? 0.452 -7.040 20.357 1.00 78.94 180 PRO A N 1
ATOM 1391 C CA . PRO A 1 180 ? -0.900 -7.606 20.354 1.00 78.94 180 PRO A CA 1
ATOM 1392 C C . PRO A 1 180 ? -1.950 -6.570 19.914 1.00 78.94 180 PRO A C 1
ATOM 1394 O O . PRO A 1 180 ? -2.749 -6.066 20.705 1.00 78.94 180 PRO A O 1
ATOM 1397 N N . VAL A 1 181 ? -1.930 -6.252 18.620 1.00 81.56 181 VAL A N 1
ATOM 1398 C CA . VAL A 1 181 ? -2.929 -5.428 17.935 1.00 81.56 181 VAL A CA 1
ATOM 1399 C C . VAL A 1 181 ? -3.697 -6.309 16.955 1.00 81.56 181 VAL A C 1
ATOM 1401 O O . VAL A 1 181 ? -3.115 -6.878 16.033 1.00 81.56 181 VAL A O 1
ATOM 1404 N N . GLY A 1 182 ? -5.011 -6.403 17.139 1.00 79.00 182 GLY A N 1
ATOM 1405 C CA . GLY A 1 182 ? -5.927 -6.990 16.163 1.00 79.00 182 GLY A CA 1
ATOM 1406 C C . GLY A 1 182 ? -6.616 -5.888 15.367 1.00 79.00 182 GLY A C 1
ATOM 1407 O O . GLY A 1 182 ? -7.089 -4.921 15.956 1.00 79.00 182 GLY A O 1
ATOM 1408 N N . VAL A 1 183 ? -6.708 -6.025 14.043 1.00 82.62 183 VAL A N 1
ATOM 1409 C CA . VAL A 1 183 ? -7.415 -5.068 13.179 1.00 82.62 183 VAL A CA 1
ATOM 1410 C C . VAL A 1 183 ? -8.321 -5.796 12.188 1.00 82.62 183 VAL A C 1
ATOM 1412 O O . VAL A 1 183 ? -7.976 -6.855 11.663 1.00 82.62 183 VAL A O 1
ATOM 1415 N N . ARG A 1 184 ? -9.503 -5.226 11.955 1.00 82.06 184 ARG A N 1
ATOM 1416 C CA . ARG A 1 184 ? -10.546 -5.737 11.065 1.00 82.06 184 ARG A CA 1
ATOM 1417 C C . ARG A 1 184 ? -11.089 -4.579 10.233 1.00 82.06 184 ARG A C 1
ATOM 1419 O O . ARG A 1 184 ? -11.721 -3.673 10.766 1.00 82.06 184 ARG A O 1
ATOM 1426 N N . THR A 1 185 ? -10.857 -4.619 8.923 1.00 82.62 185 THR A N 1
ATOM 1427 C CA . THR A 1 185 ? -11.378 -3.630 7.967 1.00 82.62 185 THR A CA 1
ATOM 1428 C C . THR A 1 185 ? -12.318 -4.267 6.949 1.00 82.62 185 THR A C 1
ATOM 1430 O O . THR A 1 185 ? -12.164 -5.436 6.582 1.00 82.62 185 THR A O 1
ATOM 1433 N N . LYS A 1 186 ? -13.276 -3.484 6.448 1.00 84.00 186 LYS A N 1
ATOM 1434 C CA . LYS A 1 186 ? -14.159 -3.857 5.337 1.00 84.00 186 LYS A CA 1
ATOM 1435 C C . LYS A 1 186 ? -14.504 -2.611 4.524 1.00 84.00 186 LYS A C 1
ATOM 1437 O O . LYS A 1 186 ? -14.665 -1.534 5.092 1.00 84.00 186 LYS A O 1
ATOM 1442 N N . ILE A 1 187 ? -14.648 -2.782 3.213 1.00 87.62 187 ILE A N 1
ATOM 1443 C CA . ILE A 1 187 ? -15.227 -1.784 2.311 1.00 87.62 187 ILE A CA 1
ATOM 1444 C C . ILE A 1 187 ? -16.526 -2.359 1.748 1.00 87.62 187 ILE A C 1
ATOM 1446 O O . ILE A 1 187 ? -16.552 -3.516 1.323 1.00 87.62 187 ILE A O 1
ATOM 1450 N N . VAL A 1 188 ? -17.597 -1.568 1.758 1.00 87.38 188 VAL A N 1
ATOM 1451 C CA . VAL A 1 188 ? -18.863 -1.865 1.072 1.00 87.38 188 VAL A CA 1
ATOM 1452 C C . VAL A 1 188 ? -19.292 -0.595 0.349 1.00 87.38 188 VAL A C 1
ATOM 1454 O O . VAL A 1 188 ? -19.530 0.423 0.991 1.00 87.38 188 VAL A O 1
ATOM 1457 N N . GLN A 1 189 ? -19.370 -0.637 -0.985 1.00 86.81 189 GLN A N 1
ATOM 1458 C CA . GLN A 1 189 ? -19.525 0.572 -1.807 1.00 86.81 189 GLN A CA 1
ATOM 1459 C C . GLN A 1 189 ? -18.448 1.610 -1.418 1.00 86.81 189 GLN A C 1
ATOM 1461 O O . GLN A 1 189 ? -17.263 1.281 -1.444 1.00 86.81 189 GLN A O 1
ATOM 1466 N N . ASN A 1 190 ? -18.843 2.814 -0.993 1.00 90.56 190 ASN A N 1
ATOM 1467 C CA . ASN A 1 190 ? -17.930 3.869 -0.539 1.00 90.56 190 ASN A CA 1
ATOM 1468 C C . ASN A 1 190 ? -17.863 3.972 1.000 1.00 90.56 190 ASN A C 1
ATOM 1470 O O . ASN A 1 190 ? -17.399 4.982 1.526 1.00 90.56 190 ASN A O 1
ATOM 1474 N N . GLU A 1 191 ? -18.349 2.972 1.736 1.00 95.00 191 GLU A N 1
ATOM 1475 C CA . GLU A 1 191 ? -18.275 2.921 3.196 1.00 95.00 191 GLU A CA 1
ATOM 1476 C C . GLU A 1 191 ? -17.105 2.041 3.651 1.00 95.00 191 GLU A C 1
ATOM 1478 O O . GLU A 1 191 ? -16.994 0.873 3.270 1.00 95.00 191 GLU A O 1
ATOM 1483 N N . PHE A 1 192 ? -16.226 2.613 4.474 1.00 95.31 192 PHE A N 1
ATOM 1484 C CA . PHE A 1 192 ? -15.086 1.953 5.099 1.00 95.31 192 PHE A CA 1
ATOM 1485 C C . PHE A 1 192 ? -15.377 1.765 6.589 1.00 95.31 192 PHE A C 1
ATOM 1487 O O . PHE A 1 192 ? -15.431 2.738 7.345 1.00 95.31 192 PHE A O 1
ATOM 1494 N N . SER A 1 193 ? -15.550 0.517 7.023 1.00 90.25 193 SER A N 1
ATOM 1495 C CA . SER A 1 193 ? -15.662 0.170 8.441 1.00 90.25 193 SER A CA 1
ATOM 1496 C C . SER A 1 193 ? -14.334 -0.379 8.947 1.00 90.25 193 SER A C 1
ATOM 1498 O O . SER A 1 193 ? -13.769 -1.287 8.327 1.00 90.25 193 SER A O 1
ATOM 1500 N N . VAL A 1 194 ? -13.875 0.111 10.094 1.00 92.25 194 VAL A N 1
ATOM 1501 C CA . VAL A 1 194 ? -12.685 -0.388 10.788 1.00 92.25 194 VAL A CA 1
ATOM 1502 C C . VAL A 1 194 ? -12.983 -0.635 12.255 1.00 92.25 194 VAL A C 1
ATOM 1504 O O . VAL A 1 194 ? -13.699 0.122 12.906 1.00 92.25 194 VAL A O 1
ATOM 1507 N N . GLU A 1 195 ? -12.390 -1.697 12.773 1.00 89.00 195 GLU A N 1
ATOM 1508 C CA . GLU A 1 195 ? -12.305 -2.023 14.184 1.00 89.00 195 GLU A CA 1
ATOM 1509 C C . GLU A 1 195 ? -10.856 -2.409 14.491 1.00 89.00 195 GLU A C 1
ATOM 1511 O O . GLU A 1 195 ? -10.228 -3.154 13.737 1.00 89.00 195 GLU A O 1
ATOM 1516 N N . CYS A 1 196 ? -10.314 -1.883 15.583 1.00 90.50 196 CYS A N 1
ATOM 1517 C CA . CYS A 1 196 ? -8.973 -2.184 16.053 1.00 90.50 196 CYS A CA 1
ATOM 1518 C C . CYS A 1 196 ? -8.992 -2.391 17.569 1.00 90.50 196 CYS A C 1
ATOM 1520 O O . CYS A 1 196 ? -9.548 -1.574 18.306 1.00 90.50 196 CYS A O 1
ATOM 1522 N N . GLY A 1 197 ? -8.374 -3.477 18.023 1.00 86.25 197 GLY A N 1
ATOM 1523 C CA . GLY A 1 197 ? -8.201 -3.827 19.426 1.00 86.25 197 GLY A CA 1
ATOM 1524 C C . GLY A 1 197 ? -6.729 -3.879 19.804 1.00 86.25 197 GLY A C 1
ATOM 1525 O O . GLY A 1 197 ? -5.927 -4.477 19.089 1.00 86.25 197 GLY A O 1
ATOM 1526 N N . ILE A 1 198 ? -6.389 -3.271 20.935 1.00 87.94 198 ILE A N 1
ATOM 1527 C CA . ILE A 1 198 ? -5.132 -3.501 21.653 1.00 87.94 198 ILE A CA 1
ATOM 1528 C C . ILE A 1 198 ? -5.462 -4.406 22.839 1.00 87.94 198 ILE A C 1
ATOM 1530 O O . ILE A 1 198 ? -6.460 -4.173 23.522 1.00 87.94 198 ILE A O 1
ATOM 1534 N N . PHE A 1 199 ? -4.630 -5.410 23.089 1.00 85.25 199 PHE A N 1
ATOM 1535 C CA . PHE A 1 199 ? -4.785 -6.370 24.184 1.00 85.25 199 PHE A CA 1
ATOM 1536 C C . PHE A 1 199 ? -3.529 -6.351 25.063 1.00 85.25 199 PHE A C 1
ATOM 1538 O O . PHE A 1 199 ? -2.443 -6.042 24.570 1.00 85.25 199 PHE A O 1
ATOM 1545 N N . ASN A 1 200 ? -3.639 -6.692 26.346 1.00 82.62 200 ASN A N 1
ATOM 1546 C CA . ASN A 1 200 ? -2.453 -7.050 27.131 1.00 82.62 200 ASN A CA 1
ATOM 1547 C C . ASN A 1 200 ? -1.992 -8.486 26.816 1.00 82.62 200 ASN A C 1
ATOM 1549 O O . ASN A 1 200 ? -2.695 -9.267 26.175 1.00 82.62 200 ASN A O 1
ATOM 1553 N N . TYR A 1 201 ? -0.774 -8.840 27.238 1.00 74.56 201 TYR A N 1
ATOM 1554 C CA . TYR A 1 201 ? -0.143 -10.107 26.843 1.00 74.56 201 TYR A CA 1
ATOM 1555 C C . TYR A 1 201 ? -0.853 -11.356 27.407 1.00 74.56 201 TYR A C 1
ATOM 1557 O O . TYR A 1 201 ? -0.904 -12.389 26.745 1.00 74.56 201 TYR A O 1
ATOM 1565 N N . ASN A 1 202 ? -1.405 -11.274 28.621 1.00 77.06 202 ASN A N 1
ATOM 1566 C CA . ASN A 1 202 ? -2.169 -12.353 29.262 1.00 77.06 202 ASN A CA 1
ATOM 1567 C C . ASN A 1 202 ? -3.650 -12.401 28.819 1.00 77.06 202 ASN A C 1
ATOM 1569 O O . ASN A 1 202 ? -4.350 -13.344 29.179 1.00 77.06 202 ASN A O 1
ATOM 1573 N N . GLY A 1 203 ? -4.125 -11.418 28.044 1.00 75.31 203 GLY A N 1
ATOM 1574 C CA . GLY A 1 203 ? -5.481 -11.371 27.495 1.00 75.31 203 GLY A CA 1
ATOM 1575 C C . GLY A 1 203 ? -6.592 -11.019 28.492 1.00 75.31 203 GLY A C 1
ATOM 1576 O O . GLY A 1 203 ? -7.759 -11.219 28.160 1.00 75.31 203 GLY A O 1
ATOM 1577 N N . THR A 1 204 ? -6.269 -10.512 29.689 1.00 83.62 204 THR A N 1
ATOM 1578 C CA . THR A 1 204 ? -7.284 -10.098 30.679 1.00 83.62 204 THR A CA 1
ATOM 1579 C C . THR A 1 204 ? -7.945 -8.767 30.336 1.00 83.62 204 THR A C 1
ATOM 1581 O O . THR A 1 204 ? -9.107 -8.565 30.679 1.00 83.62 204 THR A O 1
ATOM 1584 N N . ASP A 1 205 ? -7.235 -7.877 29.638 1.00 86.19 205 ASP A N 1
ATOM 1585 C CA . ASP A 1 205 ? -7.669 -6.504 29.387 1.00 86.19 205 ASP A CA 1
ATOM 1586 C C . ASP A 1 205 ? -7.494 -6.132 27.913 1.00 86.19 205 ASP A C 1
ATOM 1588 O O . ASP A 1 205 ? -6.506 -6.481 27.257 1.00 86.19 205 ASP A O 1
ATOM 1592 N N . SER A 1 206 ? -8.463 -5.388 27.381 1.00 91.62 206 SER A N 1
ATOM 1593 C CA . SER A 1 206 ? -8.439 -4.921 25.997 1.00 91.62 206 SER A CA 1
ATOM 1594 C C . SER A 1 206 ? -9.071 -3.545 25.839 1.00 91.62 206 SER A C 1
ATOM 1596 O O . SER A 1 206 ? -9.998 -3.174 26.558 1.00 91.62 206 SER A O 1
ATOM 1598 N N . ILE A 1 207 ? -8.575 -2.790 24.862 1.00 92.19 207 ILE A N 1
ATOM 1599 C CA . ILE A 1 207 ? -9.144 -1.516 24.430 1.00 92.19 207 ILE A CA 1
ATOM 1600 C C . ILE A 1 207 ? -9.461 -1.660 22.946 1.00 92.19 207 ILE A C 1
ATOM 1602 O O . ILE A 1 207 ? -8.557 -1.713 22.112 1.00 92.19 207 ILE A O 1
ATOM 1606 N N . ILE A 1 208 ? -10.752 -1.717 22.624 1.00 92.31 208 ILE A N 1
ATOM 1607 C CA . ILE A 1 208 ? -11.258 -1.819 21.253 1.00 92.31 208 ILE A CA 1
ATOM 1608 C C . ILE A 1 208 ? -11.884 -0.482 20.853 1.00 92.31 208 ILE A C 1
ATOM 1610 O O . ILE A 1 208 ? -12.619 0.135 21.629 1.00 92.31 208 ILE A O 1
ATOM 1614 N N . LYS A 1 209 ? -11.590 -0.026 19.633 1.00 96.69 209 LYS A N 1
ATOM 1615 C CA . LYS A 1 209 ? -12.226 1.131 18.991 1.00 96.69 209 LYS A CA 1
ATOM 1616 C C . LYS A 1 209 ? -12.652 0.761 17.582 1.00 96.69 209 LYS A C 1
ATOM 1618 O O . LYS A 1 209 ? -11.937 0.059 16.873 1.00 96.69 209 LYS A O 1
ATOM 1623 N N . SER A 1 210 ? -13.798 1.278 17.168 1.00 94.19 210 SER A N 1
ATOM 1624 C CA . SER A 1 210 ? -14.325 1.112 15.822 1.00 94.19 210 SER A CA 1
ATOM 1625 C C . SER A 1 210 ? -14.836 2.435 15.262 1.00 94.19 210 SER A C 1
ATOM 1627 O O . SER A 1 210 ? -15.033 3.411 15.990 1.00 94.19 210 SER A O 1
ATOM 1629 N N . GLY A 1 211 ? -15.016 2.470 13.947 1.00 93.75 211 GLY A N 1
ATOM 1630 C CA . GLY A 1 211 ? -15.562 3.610 13.230 1.00 93.75 211 GLY A CA 1
ATOM 1631 C C . GLY A 1 211 ? -16.019 3.219 11.830 1.00 93.75 211 GLY A C 1
ATOM 1632 O O . GLY A 1 211 ? -15.528 2.256 11.237 1.00 93.75 211 GLY A O 1
ATOM 1633 N N . VAL A 1 212 ? -16.976 3.983 11.313 1.00 97.25 212 VAL A N 1
ATOM 1634 C CA . VAL A 1 212 ? -17.545 3.832 9.973 1.00 97.25 212 VAL A CA 1
ATOM 1635 C C . VAL A 1 212 ? -17.417 5.178 9.271 1.00 97.25 212 VAL A C 1
ATOM 1637 O O . VAL A 1 212 ? -17.797 6.209 9.826 1.00 97.25 212 VAL A O 1
ATOM 1640 N N . TYR A 1 213 ? -16.832 5.176 8.076 1.00 97.75 213 TYR A N 1
ATOM 1641 C CA . TYR A 1 213 ? -16.405 6.388 7.385 1.00 97.75 213 TYR A CA 1
ATOM 1642 C C . TYR A 1 213 ? -16.778 6.320 5.909 1.00 97.75 213 TYR A C 1
ATOM 1644 O O . TYR A 1 213 ? -16.538 5.313 5.246 1.00 97.75 213 TYR A O 1
ATOM 1652 N N . LYS A 1 214 ? -17.290 7.423 5.360 1.00 97.88 214 LYS A N 1
ATOM 1653 C CA . LYS A 1 214 ? -17.469 7.557 3.914 1.00 97.88 214 LYS A CA 1
ATOM 1654 C C . LYS A 1 214 ? -16.135 7.915 3.251 1.00 97.88 214 LYS A C 1
ATOM 1656 O O . LYS A 1 214 ? -15.480 8.881 3.651 1.00 97.88 214 LYS A O 1
ATOM 1661 N N . LEU A 1 215 ? -15.747 7.140 2.244 1.00 97.06 215 LEU A N 1
ATOM 1662 C CA . LEU A 1 215 ? -14.629 7.436 1.355 1.00 97.06 215 LEU A CA 1
ATOM 1663 C C . LEU A 1 215 ? -15.067 8.385 0.221 1.00 97.06 215 LEU A C 1
ATOM 1665 O O . LEU A 1 215 ? -16.238 8.369 -0.179 1.00 97.06 215 LEU A O 1
ATOM 1669 N N . PRO A 1 216 ? -14.127 9.167 -0.343 1.00 95.50 216 PRO A N 1
ATOM 1670 C CA . PRO A 1 216 ? -14.230 9.678 -1.710 1.00 95.50 216 PRO A CA 1
ATOM 1671 C C . PRO A 1 216 ? -14.493 8.548 -2.717 1.00 95.50 216 PRO A C 1
ATOM 1673 O O . PRO A 1 216 ? -14.236 7.377 -2.432 1.00 95.50 216 PRO A O 1
ATOM 1676 N N . GLU A 1 217 ? -14.976 8.892 -3.909 1.00 92.62 217 GLU A N 1
ATOM 1677 C CA . GLU A 1 217 ? -15.064 7.933 -5.015 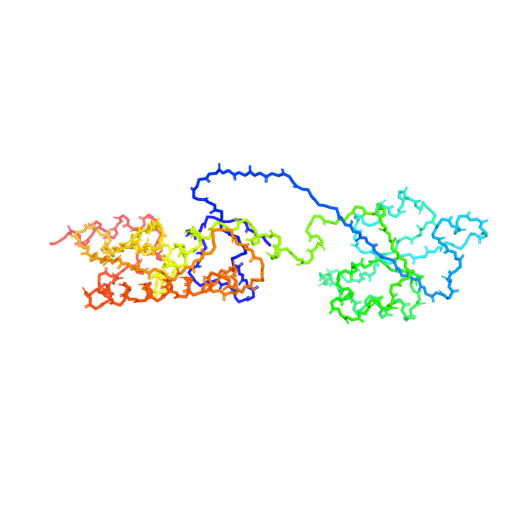1.00 92.62 217 GLU A CA 1
ATOM 1678 C C . GLU A 1 217 ? -13.664 7.497 -5.479 1.00 92.62 217 GLU A C 1
ATOM 1680 O O . GLU A 1 217 ? -12.705 8.267 -5.432 1.00 92.62 217 GLU A O 1
ATOM 1685 N N . PHE A 1 218 ? -13.537 6.239 -5.905 1.00 92.50 218 PHE A N 1
ATOM 1686 C CA . PHE A 1 218 ? -12.283 5.650 -6.374 1.00 92.50 218 PHE A CA 1
ATOM 1687 C C . PHE A 1 218 ? -12.554 4.578 -7.440 1.00 92.50 218 PHE A C 1
ATOM 1689 O O . PHE A 1 218 ? -13.619 3.959 -7.464 1.00 92.50 218 PHE A O 1
ATOM 1696 N N . LYS A 1 219 ? -11.583 4.333 -8.328 1.00 88.62 219 LYS A N 1
ATOM 1697 C CA . LYS A 1 219 ? -11.651 3.243 -9.315 1.00 88.62 219 LYS A CA 1
ATOM 1698 C C . LYS A 1 219 ? -11.298 1.901 -8.665 1.00 88.62 219 LYS A C 1
ATOM 1700 O O . LYS A 1 219 ? -10.346 1.814 -7.900 1.00 88.62 219 LYS A O 1
ATOM 1705 N N . ILE A 1 220 ? -12.020 0.834 -9.014 1.00 85.12 220 ILE A N 1
ATOM 1706 C CA . ILE A 1 220 ? -11.699 -0.533 -8.554 1.00 85.12 220 ILE A CA 1
ATOM 1707 C C . ILE A 1 220 ? -10.429 -1.062 -9.249 1.00 85.12 220 ILE A C 1
ATOM 1709 O O . ILE A 1 220 ? -9.609 -1.728 -8.617 1.00 85.12 220 ILE A O 1
ATOM 1713 N N . GLN A 1 221 ? -10.244 -0.738 -10.535 1.00 84.00 221 GLN A N 1
ATOM 1714 C CA . GLN A 1 221 ? -9.015 -1.020 -11.282 1.00 84.00 221 GLN A CA 1
ATOM 1715 C C . GLN A 1 221 ? -7.943 0.041 -11.011 1.00 84.00 221 GLN A C 1
ATOM 1717 O O . GLN A 1 221 ? -8.195 1.242 -11.112 1.00 84.00 221 GLN A O 1
ATOM 1722 N N . ASN A 1 222 ? -6.723 -0.415 -10.722 1.00 86.88 222 ASN A N 1
ATOM 1723 C CA . ASN A 1 222 ? -5.574 0.452 -10.486 1.00 86.88 222 ASN A CA 1
ATOM 1724 C C . ASN A 1 222 ? -4.917 0.858 -11.820 1.00 86.88 222 ASN A C 1
ATOM 1726 O O . ASN A 1 222 ? -3.937 0.256 -12.261 1.00 86.88 222 ASN A O 1
ATOM 1730 N N . GLU A 1 223 ? -5.485 1.859 -12.488 1.00 87.38 223 GLU A N 1
ATOM 1731 C CA . GLU A 1 223 ? -5.006 2.387 -13.777 1.00 87.38 223 GLU A CA 1
ATOM 1732 C C . GLU A 1 223 ? -3.924 3.476 -13.611 1.00 87.38 223 GLU A C 1
ATOM 1734 O O . GLU A 1 223 ? -3.964 4.216 -12.625 1.00 87.38 223 GLU A O 1
ATOM 1739 N N . PRO A 1 224 ? -2.983 3.632 -14.565 1.00 83.62 224 PRO A N 1
ATOM 1740 C CA . PRO A 1 224 ? -2.033 4.746 -14.556 1.00 83.62 224 PRO A CA 1
ATOM 1741 C C . PRO A 1 224 ? -2.733 6.100 -14.826 1.00 83.62 224 PRO A C 1
ATOM 1743 O O . PRO A 1 224 ? -3.810 6.119 -15.426 1.00 83.62 224 PRO A O 1
ATOM 1746 N N . PRO A 1 225 ? -2.112 7.241 -14.465 1.00 88.44 225 PRO A N 1
ATOM 1747 C CA . PRO A 1 225 ? -0.802 7.352 -13.825 1.00 88.44 225 PRO A CA 1
ATOM 1748 C C . PRO A 1 225 ? -0.841 6.982 -12.336 1.00 88.44 225 PRO A C 1
ATOM 1750 O O . PRO A 1 225 ? -1.883 7.044 -11.679 1.00 88.44 225 PRO A O 1
ATOM 1753 N N . TYR A 1 226 ? 0.322 6.595 -11.818 1.00 87.12 226 TYR A N 1
ATOM 1754 C CA . TYR A 1 226 ? 0.504 6.119 -10.451 1.00 87.12 226 TYR A CA 1
ATOM 1755 C C . TYR A 1 226 ? 1.262 7.124 -9.579 1.00 87.12 226 TYR A C 1
ATOM 1757 O O . TYR A 1 226 ? 2.115 7.871 -10.058 1.00 87.12 226 TYR A O 1
ATOM 1765 N N . GLU A 1 227 ? 0.988 7.096 -8.279 1.00 88.88 227 GLU A N 1
ATOM 1766 C CA . GLU A 1 227 ? 1.731 7.819 -7.249 1.00 88.88 227 GLU A CA 1
ATOM 1767 C C . GLU A 1 227 ? 1.906 6.964 -5.982 1.00 88.88 227 GLU A C 1
ATOM 1769 O O . GLU A 1 227 ? 1.380 5.853 -5.896 1.00 88.88 227 GLU A O 1
ATOM 1774 N N . ILE A 1 228 ? 2.666 7.464 -5.001 1.00 88.75 228 ILE A N 1
ATOM 1775 C CA . ILE A 1 228 ? 2.963 6.743 -3.757 1.00 88.75 228 ILE A CA 1
ATOM 1776 C C . ILE A 1 228 ? 2.181 7.353 -2.591 1.00 88.75 228 ILE A C 1
ATOM 1778 O O . ILE A 1 228 ? 2.404 8.507 -2.228 1.00 88.75 228 ILE A O 1
ATOM 1782 N N . VAL A 1 229 ? 1.319 6.555 -1.955 1.00 89.88 229 VAL A N 1
ATOM 1783 C CA . VAL A 1 229 ? 0.583 6.927 -0.734 1.00 89.88 229 VAL A CA 1
ATOM 1784 C C . VAL A 1 229 ? 0.808 5.854 0.330 1.00 89.88 229 VAL A C 1
ATOM 1786 O O . VAL A 1 229 ? 0.556 4.678 0.083 1.00 89.88 229 VAL A O 1
ATOM 1789 N N . SER A 1 230 ? 1.287 6.237 1.519 1.00 88.12 230 SER A N 1
ATOM 1790 C CA . SER A 1 230 ? 1.506 5.317 2.655 1.00 88.12 230 SER A CA 1
ATOM 1791 C C . SER A 1 230 ? 2.347 4.069 2.329 1.00 88.12 230 SER A C 1
ATOM 1793 O O . SER A 1 230 ? 2.083 2.981 2.833 1.00 88.12 230 SER A O 1
ATOM 1795 N N . ASP A 1 231 ? 3.388 4.244 1.509 1.00 89.12 231 ASP A N 1
ATOM 1796 C CA . ASP A 1 231 ? 4.274 3.205 0.951 1.00 89.12 231 ASP A CA 1
ATOM 1797 C C . ASP A 1 231 ? 3.692 2.362 -0.206 1.00 89.12 231 ASP A C 1
ATOM 1799 O O . ASP A 1 231 ? 4.389 1.486 -0.720 1.00 89.12 231 ASP A O 1
ATOM 1803 N N . PHE A 1 232 ? 2.459 2.614 -0.658 1.00 88.69 232 PHE A N 1
ATOM 1804 C CA . PHE A 1 232 ? 1.808 1.880 -1.752 1.00 88.69 232 PHE A CA 1
ATOM 1805 C C . PHE A 1 232 ? 1.812 2.663 -3.062 1.00 88.69 232 PHE A C 1
ATOM 1807 O O . PHE A 1 232 ? 1.499 3.850 -3.075 1.00 88.69 232 PHE A O 1
ATOM 1814 N N . THR A 1 233 ? 2.089 1.975 -4.173 1.00 89.75 233 THR A N 1
ATOM 1815 C CA . THR A 1 233 ? 1.878 2.516 -5.523 1.00 89.75 233 THR A CA 1
ATOM 1816 C C . THR A 1 233 ? 0.408 2.360 -5.912 1.00 89.75 233 THR A C 1
ATOM 1818 O O . THR A 1 233 ? -0.095 1.240 -6.033 1.00 89.75 233 THR A O 1
ATOM 1821 N N . ILE A 1 234 ? -0.292 3.478 -6.097 1.00 91.06 234 ILE A N 1
ATOM 1822 C CA . ILE A 1 234 ? -1.733 3.516 -6.370 1.00 91.06 234 ILE A CA 1
ATOM 1823 C C . ILE A 1 234 ? -2.055 4.545 -7.460 1.00 91.06 234 ILE A C 1
ATOM 1825 O O . ILE A 1 234 ? -1.304 5.494 -7.673 1.00 91.06 234 ILE A O 1
ATOM 1829 N N . SER A 1 235 ? -3.159 4.351 -8.178 1.00 92.12 235 SER A N 1
ATOM 1830 C CA . SER A 1 235 ? -3.661 5.292 -9.178 1.00 92.12 235 SER A CA 1
ATOM 1831 C C . SER A 1 235 ? -3.914 6.667 -8.560 1.00 92.12 235 SER A C 1
ATOM 1833 O O . SER A 1 235 ? -4.506 6.759 -7.478 1.00 92.12 235 SER A O 1
ATOM 1835 N N . VAL A 1 236 ? -3.582 7.743 -9.281 1.00 91.19 236 VAL A N 1
ATOM 1836 C CA . VAL A 1 236 ? -3.960 9.113 -8.875 1.00 91.19 236 VAL A CA 1
ATOM 1837 C C . VAL A 1 236 ? -5.478 9.253 -8.679 1.00 91.19 236 VAL A C 1
ATOM 1839 O O . VAL A 1 236 ? -5.929 9.992 -7.809 1.00 91.19 236 VAL A O 1
ATOM 1842 N N . HIS A 1 237 ? -6.280 8.464 -9.408 1.00 91.81 237 HIS A N 1
ATOM 1843 C CA . HIS A 1 237 ? -7.743 8.399 -9.279 1.00 91.81 237 HIS A CA 1
ATOM 1844 C C . HIS A 1 237 ? -8.231 7.737 -7.978 1.00 91.81 237 HIS A C 1
ATOM 1846 O O . HIS A 1 237 ? -9.433 7.619 -7.753 1.00 91.81 237 HIS A O 1
ATOM 1852 N N . CYS A 1 238 ? -7.321 7.230 -7.148 1.00 94.12 238 CYS A N 1
ATOM 1853 C CA . CYS A 1 238 ? -7.605 6.596 -5.859 1.00 94.12 238 CYS A CA 1
ATOM 1854 C C . CYS A 1 238 ? -6.849 7.281 -4.705 1.00 94.12 238 CYS A C 1
ATOM 1856 O O . CYS A 1 238 ? -6.992 6.875 -3.550 1.00 94.12 238 CYS A O 1
ATOM 1858 N N . LYS A 1 239 ? -6.077 8.339 -5.005 1.00 94.44 239 LYS A N 1
ATOM 1859 C CA . LYS A 1 239 ? -5.272 9.123 -4.058 1.00 94.44 239 LYS A CA 1
ATOM 1860 C C . LYS A 1 239 ? -6.084 9.602 -2.860 1.00 94.44 239 LYS A C 1
ATOM 1862 O O . LYS A 1 239 ? -5.676 9.375 -1.726 1.00 94.44 239 LYS A O 1
ATOM 1867 N N . GLU A 1 240 ? -7.230 10.242 -3.093 1.00 96.31 240 GLU A N 1
ATOM 1868 C CA . GLU A 1 240 ? -8.035 10.823 -2.012 1.00 96.31 240 GLU A CA 1
ATOM 1869 C C . GLU A 1 240 ? -8.599 9.743 -1.081 1.00 96.31 240 GLU A C 1
ATOM 1871 O O . GLU A 1 240 ? -8.563 9.901 0.137 1.00 96.31 240 GLU A O 1
ATOM 1876 N N . ALA A 1 241 ? -9.038 8.603 -1.627 1.00 96.69 241 ALA A N 1
ATOM 1877 C CA . ALA A 1 241 ? -9.465 7.454 -0.832 1.00 96.69 241 ALA A CA 1
ATOM 1878 C C . ALA A 1 241 ? -8.300 6.836 -0.035 1.00 96.69 241 ALA A C 1
ATOM 1880 O O . ALA A 1 241 ? -8.471 6.511 1.141 1.00 96.69 241 ALA A O 1
ATOM 1881 N N . ALA A 1 242 ? -7.103 6.734 -0.623 1.00 96.44 242 ALA A N 1
ATOM 1882 C CA . ALA A 1 242 ? -5.899 6.247 0.055 1.00 96.44 242 ALA A CA 1
ATOM 1883 C C . ALA A 1 242 ? -5.458 7.177 1.198 1.00 96.44 242 ALA A C 1
ATOM 1885 O O . ALA A 1 242 ? -5.245 6.729 2.327 1.00 96.44 242 ALA A O 1
ATOM 1886 N N . GLN A 1 243 ? -5.415 8.486 0.942 1.00 97.12 243 GLN A N 1
ATOM 1887 C CA . GLN A 1 243 ? -5.160 9.506 1.959 1.00 97.12 243 GLN A CA 1
ATOM 1888 C C . GLN A 1 243 ? -6.246 9.496 3.044 1.00 97.12 243 GLN A C 1
ATOM 1890 O O . GLN A 1 243 ? -5.930 9.635 4.227 1.00 97.12 243 GLN A O 1
ATOM 1895 N N . LYS A 1 244 ? -7.513 9.251 2.684 1.00 97.81 244 LYS A N 1
ATOM 1896 C CA . LYS A 1 244 ? -8.599 9.106 3.659 1.00 97.81 244 LYS A CA 1
ATOM 1897 C C . LYS A 1 244 ? -8.419 7.872 4.545 1.00 97.81 244 LYS A C 1
ATOM 1899 O O . LYS A 1 244 ? -8.627 7.976 5.749 1.00 97.81 244 LYS A O 1
ATOM 1904 N N . CYS A 1 245 ? -7.966 6.744 3.997 1.00 97.69 245 CYS A N 1
ATOM 1905 C CA . CYS A 1 245 ? -7.654 5.537 4.772 1.00 97.69 245 CYS A CA 1
ATOM 1906 C C . CYS A 1 245 ? -6.508 5.766 5.777 1.00 97.69 245 CYS A C 1
ATOM 1908 O O . CYS A 1 245 ? -6.594 5.307 6.917 1.00 97.69 245 CYS A O 1
ATOM 1910 N N . ALA A 1 246 ? -5.485 6.545 5.404 1.00 96.25 246 ALA A N 1
ATOM 1911 C CA . ALA A 1 246 ? -4.424 6.971 6.322 1.00 96.25 246 ALA A CA 1
ATOM 1912 C C . ALA A 1 246 ? -4.925 7.946 7.416 1.00 96.25 246 ALA A C 1
ATOM 1914 O O . ALA A 1 246 ? -4.521 7.843 8.573 1.00 96.25 246 ALA A O 1
ATOM 1915 N N . GLN A 1 247 ? -5.861 8.850 7.098 1.00 97.69 247 GLN A N 1
ATOM 1916 C CA . GLN A 1 247 ? -6.514 9.707 8.106 1.00 97.69 247 GLN A CA 1
ATOM 1917 C C . GLN A 1 247 ? -7.385 8.904 9.087 1.00 97.69 247 GLN A C 1
ATOM 1919 O O . GLN A 1 247 ? -7.359 9.167 10.287 1.00 97.69 247 GLN A O 1
ATOM 1924 N N . ILE A 1 248 ? -8.138 7.916 8.588 1.00 97.94 248 ILE A N 1
ATOM 1925 C CA . ILE A 1 248 ? -8.960 7.006 9.404 1.00 97.94 248 ILE A CA 1
ATOM 1926 C C . ILE A 1 248 ? -8.079 6.218 10.382 1.00 97.94 248 ILE A C 1
ATOM 1928 O O . ILE A 1 248 ? -8.420 6.083 11.557 1.00 97.94 248 ILE A O 1
ATOM 1932 N N . ALA A 1 249 ? -6.916 5.755 9.920 1.00 95.62 249 ALA A N 1
ATOM 1933 C CA . ALA A 1 249 ? -5.940 5.081 10.766 1.00 95.62 249 ALA A CA 1
ATOM 1934 C C . ALA A 1 249 ? -5.439 5.964 11.919 1.00 95.62 249 ALA A C 1
ATOM 1936 O O . ALA A 1 249 ? -5.365 5.503 13.058 1.00 95.62 249 ALA A O 1
ATOM 1937 N N . LEU A 1 250 ? -5.135 7.237 11.640 1.00 96.00 250 LEU A N 1
ATOM 1938 C CA . LEU A 1 250 ? -4.709 8.191 12.664 1.00 96.00 250 LEU A CA 1
ATOM 1939 C C . LEU A 1 250 ? -5.817 8.458 13.697 1.00 96.00 250 LEU A C 1
ATOM 1941 O O . LEU A 1 250 ? -5.535 8.471 14.889 1.00 96.00 250 LEU A O 1
ATOM 1945 N N . ASP A 1 251 ? -7.070 8.621 13.264 1.00 97.12 251 ASP A N 1
ATOM 1946 C CA . ASP A 1 251 ? -8.229 8.812 14.151 1.00 97.12 251 ASP A CA 1
ATOM 1947 C C . ASP A 1 251 ? -8.457 7.607 15.089 1.00 97.12 251 ASP A C 1
ATOM 1949 O O . ASP A 1 251 ? -8.560 7.774 16.308 1.00 97.12 251 ASP A O 1
ATOM 1953 N N . ILE A 1 252 ? -8.456 6.381 14.551 1.00 97.19 252 ILE A N 1
ATOM 1954 C CA . ILE A 1 252 ? -8.584 5.150 15.350 1.00 97.19 252 ILE A CA 1
ATOM 1955 C C . ILE A 1 252 ? -7.409 4.991 16.327 1.00 97.19 252 ILE A C 1
ATOM 1957 O O . ILE A 1 252 ? -7.632 4.731 17.512 1.00 97.19 252 ILE A O 1
ATOM 1961 N N . SER A 1 253 ? -6.170 5.199 15.873 1.00 94.38 253 SER A N 1
ATOM 1962 C CA . SER A 1 253 ? -4.985 5.113 16.735 1.00 94.38 253 SER A CA 1
ATOM 1963 C C . SER A 1 253 ? -4.970 6.176 17.833 1.00 94.38 253 SER A C 1
ATOM 1965 O O . SER A 1 253 ? -4.607 5.858 18.964 1.00 94.38 253 SER A O 1
ATOM 1967 N N . THR A 1 254 ? -5.413 7.404 17.555 1.00 95.31 254 THR A N 1
ATOM 1968 C CA . THR A 1 254 ? -5.556 8.456 18.576 1.00 95.31 254 THR A CA 1
ATOM 1969 C C . THR A 1 254 ? -6.562 8.033 19.646 1.00 95.31 254 THR A C 1
ATOM 1971 O O . THR A 1 254 ? -6.195 7.960 20.818 1.00 95.31 254 THR A O 1
ATOM 1974 N N . LYS A 1 255 ? -7.768 7.599 19.252 1.00 96.19 255 LYS A N 1
ATOM 1975 C CA . LYS A 1 255 ? -8.809 7.104 20.177 1.00 96.19 255 LYS A CA 1
ATOM 1976 C C . LYS A 1 255 ? -8.343 5.925 21.040 1.00 96.19 255 LYS A C 1
ATOM 1978 O O . LYS A 1 255 ? -8.763 5.801 22.194 1.00 96.19 255 LYS A O 1
ATOM 1983 N N . LEU A 1 256 ? -7.499 5.045 20.494 1.00 93.69 256 LEU A N 1
ATOM 1984 C CA . LEU A 1 256 ? -6.869 3.944 21.230 1.00 93.69 256 LEU A CA 1
ATOM 1985 C C . LEU A 1 256 ? -5.837 4.452 22.247 1.00 93.69 256 LEU A C 1
ATOM 1987 O O . LEU A 1 256 ? -5.869 4.040 23.407 1.00 93.69 256 LEU A O 1
ATOM 1991 N N . ILE A 1 257 ? -4.948 5.361 21.836 1.00 92.12 257 ILE A N 1
ATOM 1992 C CA . ILE A 1 257 ? -3.898 5.941 22.689 1.00 92.12 257 ILE A CA 1
ATOM 1993 C C . ILE A 1 257 ? -4.510 6.740 23.850 1.00 92.12 257 ILE A C 1
ATOM 1995 O O . ILE A 1 257 ? -4.115 6.527 24.996 1.00 92.12 257 ILE A O 1
ATOM 1999 N N . GLU A 1 258 ? -5.497 7.595 23.571 1.00 94.00 258 GLU A N 1
ATOM 2000 C CA . GLU A 1 258 ? -6.231 8.402 24.562 1.00 94.00 258 GLU A CA 1
ATOM 2001 C C . GLU A 1 258 ? -6.973 7.543 25.592 1.00 94.00 258 GLU A C 1
ATOM 2003 O O . GLU A 1 258 ? -7.094 7.927 26.751 1.00 94.00 258 GLU A O 1
ATOM 2008 N N . SER A 1 259 ? -7.416 6.346 25.198 1.00 94.31 259 SER A N 1
ATOM 2009 C CA . SER A 1 259 ? -8.078 5.389 26.097 1.00 94.31 259 SER A CA 1
ATOM 2010 C C . SER A 1 259 ? -7.099 4.537 26.918 1.00 94.31 259 SER A C 1
ATOM 2012 O O . SER A 1 259 ? -7.504 3.524 27.477 1.00 94.31 259 SER A O 1
ATOM 2014 N N . GLY A 1 260 ? -5.814 4.905 26.971 1.00 90.81 260 GLY A N 1
ATOM 2015 C CA . GLY A 1 260 ? -4.781 4.175 27.713 1.00 90.81 260 GLY A CA 1
ATOM 2016 C C . GLY A 1 260 ? -4.060 3.084 26.914 1.00 90.81 260 GLY A C 1
ATOM 2017 O O . GLY A 1 260 ? -3.266 2.340 27.485 1.00 90.81 260 GLY A O 1
ATOM 2018 N N . GLY A 1 261 ? -4.258 2.992 25.593 1.00 86.69 261 GLY A N 1
ATOM 2019 C CA . GLY A 1 261 ? -3.693 1.922 24.757 1.00 86.69 261 GLY A CA 1
ATOM 2020 C C . GLY A 1 261 ? -2.168 1.787 24.825 1.00 86.69 261 GLY A C 1
ATOM 2021 O O . GLY A 1 261 ? -1.644 0.684 24.718 1.00 86.69 261 GLY A O 1
ATOM 2022 N N . ARG A 1 262 ? -1.433 2.883 25.069 1.00 83.62 262 ARG A N 1
ATOM 2023 C CA . ARG A 1 262 ? 0.027 2.831 25.292 1.00 83.62 262 ARG A CA 1
ATOM 2024 C C . ARG A 1 262 ? 0.420 2.235 26.642 1.00 83.62 262 ARG A C 1
ATOM 2026 O O . ARG A 1 262 ? 1.495 1.654 26.730 1.00 83.62 262 ARG A O 1
ATOM 2033 N N . GLU A 1 263 ? -0.427 2.371 27.658 1.00 84.62 263 GLU A N 1
ATOM 2034 C CA . GLU A 1 263 ? -0.221 1.775 28.980 1.00 84.62 263 GLU A CA 1
ATOM 2035 C C . GLU A 1 263 ? -0.422 0.258 28.903 1.00 84.62 263 GLU A C 1
ATOM 2037 O O . GLU A 1 263 ? 0.437 -0.502 29.338 1.00 84.62 263 GLU A O 1
ATOM 2042 N N . LEU A 1 264 ? -1.486 -0.170 28.211 1.00 82.12 264 LEU A N 1
ATOM 2043 C CA . LEU A 1 264 ? -1.798 -1.577 27.937 1.00 82.12 264 LEU A CA 1
ATOM 2044 C C . LEU A 1 264 ? -0.693 -2.303 27.135 1.00 82.12 264 LEU A C 1
ATOM 2046 O O . LEU A 1 264 ? -0.547 -3.517 27.240 1.00 82.12 264 LEU A O 1
ATOM 2050 N N . MET A 1 265 ? 0.112 -1.556 26.364 1.00 76.75 265 MET A N 1
ATOM 2051 C CA . MET A 1 265 ? 1.273 -2.063 25.614 1.00 76.75 265 MET A CA 1
ATOM 2052 C C . MET A 1 265 ? 2.619 -1.962 26.362 1.00 76.75 265 MET A C 1
ATOM 2054 O O . MET A 1 265 ? 3.661 -2.302 25.786 1.00 76.75 265 MET A O 1
ATOM 2058 N N . LYS A 1 266 ? 2.652 -1.501 27.622 1.00 68.50 266 LYS A N 1
ATOM 2059 C CA . LYS A 1 266 ? 3.880 -1.560 28.439 1.00 68.50 266 LYS A CA 1
ATOM 2060 C C . LYS A 1 266 ? 4.255 -3.012 28.761 1.00 68.50 266 LYS A C 1
ATOM 2062 O O . LYS A 1 266 ? 3.485 -3.940 28.550 1.00 68.50 266 LYS A O 1
ATOM 2067 N N . ASN A 1 267 ? 5.493 -3.214 29.209 1.00 60.59 267 ASN A N 1
ATOM 2068 C CA . ASN A 1 267 ? 6.132 -4.510 29.506 1.00 60.59 267 ASN A CA 1
ATOM 2069 C C . ASN A 1 267 ? 6.395 -5.425 28.283 1.00 60.59 267 ASN A C 1
ATOM 2071 O O . ASN A 1 267 ? 7.343 -6.209 28.308 1.00 60.59 267 ASN A O 1
ATOM 2075 N N . ILE A 1 268 ? 5.675 -5.261 27.166 1.00 60.50 268 ILE A N 1
ATOM 2076 C CA . ILE A 1 268 ? 5.754 -6.139 25.978 1.00 60.50 268 ILE A CA 1
ATOM 2077 C C . ILE A 1 268 ? 7.165 -6.242 25.370 1.00 60.50 268 ILE A C 1
ATOM 2079 O O . ILE A 1 268 ? 7.560 -7.323 24.931 1.00 60.50 268 ILE A O 1
ATOM 2083 N N . ARG A 1 269 ? 7.964 -5.162 25.373 1.00 50.44 269 ARG A N 1
ATOM 2084 C CA . ARG A 1 269 ? 9.318 -5.171 24.773 1.00 50.44 269 ARG A CA 1
ATOM 2085 C C . ARG A 1 269 ? 10.235 -6.238 25.391 1.00 50.44 269 ARG A C 1
ATOM 2087 O O . ARG A 1 269 ? 10.865 -6.983 24.648 1.00 50.44 269 ARG A O 1
ATOM 2094 N N . HIS A 1 270 ? 10.216 -6.406 26.717 1.00 50.28 270 HIS A N 1
ATOM 2095 C CA . HIS A 1 270 ? 11.012 -7.440 27.395 1.00 50.28 270 HIS A CA 1
ATOM 2096 C C . HIS A 1 270 ? 10.613 -8.873 27.003 1.00 50.28 270 HIS A C 1
ATOM 2098 O O . HIS A 1 270 ? 11.468 -9.758 26.966 1.00 50.28 270 HIS A O 1
ATOM 2104 N N . VAL A 1 271 ? 9.340 -9.111 26.670 1.00 52.09 271 VAL A N 1
ATOM 2105 C CA . VAL A 1 271 ? 8.839 -10.433 26.248 1.00 52.09 271 VAL A CA 1
ATOM 2106 C C . VAL A 1 271 ? 9.205 -10.740 24.788 1.00 52.09 271 VAL A C 1
ATOM 2108 O O . VAL A 1 271 ? 9.283 -11.899 24.390 1.00 52.09 271 VAL A O 1
ATOM 2111 N N . CYS A 1 272 ? 9.461 -9.713 23.974 1.00 47.94 272 CYS A N 1
ATOM 2112 C CA . CYS A 1 272 ? 9.818 -9.876 22.563 1.00 47.94 272 CYS A CA 1
ATOM 2113 C C . CYS A 1 27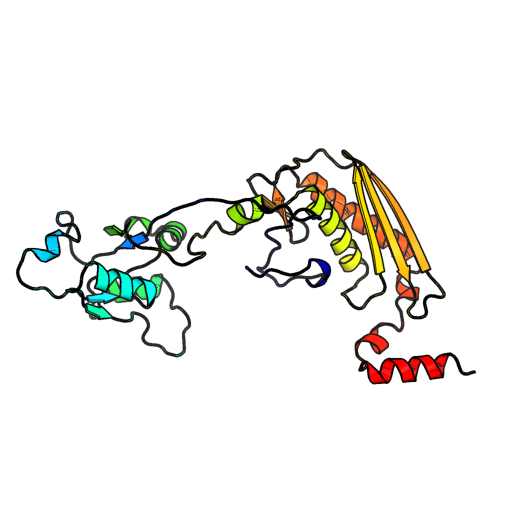2 ? 11.312 -10.159 22.357 1.00 47.94 272 CYS A C 1
ATOM 2115 O O . CYS A 1 272 ? 11.651 -10.976 21.500 1.00 47.94 272 CYS A O 1
ATOM 2117 N N . ASP A 1 273 ? 12.175 -9.524 23.156 1.00 44.72 273 ASP A N 1
ATOM 2118 C CA . ASP A 1 273 ? 13.636 -9.680 23.076 1.00 44.72 273 ASP A CA 1
ATOM 2119 C C . ASP A 1 273 ? 14.153 -10.932 23.821 1.00 44.72 273 ASP A C 1
ATOM 2121 O O . ASP A 1 273 ? 15.270 -11.386 23.574 1.00 44.72 273 ASP A O 1
ATOM 2125 N N . THR A 1 274 ? 13.344 -11.530 24.706 1.00 45.50 274 THR A N 1
ATOM 2126 C CA . THR A 1 274 ? 13.648 -12.812 25.375 1.00 45.50 274 THR A CA 1
ATOM 2127 C C . THR A 1 274 ? 13.366 -14.016 24.475 1.00 45.50 274 THR A C 1
ATOM 2129 O O . THR A 1 274 ? 12.468 -13.992 23.619 1.00 45.50 274 THR A O 1
ATOM 2132 N N . LYS A 1 275 ? 14.136 -15.097 24.657 1.00 38.66 275 LYS A N 1
ATOM 2133 C CA . LYS A 1 275 ? 14.031 -16.315 23.834 1.00 38.66 275 LYS A CA 1
ATOM 2134 C C . LYS A 1 275 ? 12.700 -17.040 24.078 1.00 38.66 275 LYS A C 1
ATOM 2136 O O . LYS A 1 275 ? 12.151 -16.921 25.172 1.00 38.66 275 LYS A O 1
ATOM 2141 N N . PRO A 1 276 ? 12.185 -17.829 23.111 1.00 47.50 276 PRO A N 1
ATOM 2142 C CA . PRO A 1 276 ? 10.909 -18.536 23.259 1.00 47.50 276 PRO A CA 1
ATOM 2143 C C . PRO A 1 276 ? 10.790 -19.340 24.563 1.00 47.50 276 PRO A C 1
ATOM 2145 O O . PRO A 1 276 ? 9.766 -19.255 25.237 1.00 47.50 276 PRO A O 1
ATOM 2148 N N . ASP A 1 277 ? 11.861 -20.035 24.952 1.00 45.16 277 ASP A N 1
ATOM 2149 C CA . ASP A 1 277 ? 11.905 -20.896 26.142 1.00 45.16 277 ASP A CA 1
ATOM 2150 C C . ASP A 1 277 ? 11.838 -20.103 27.464 1.00 45.16 277 ASP A C 1
ATOM 2152 O O . ASP A 1 277 ? 11.322 -20.588 28.470 1.00 45.16 277 ASP A O 1
ATOM 2156 N N . GLU A 1 278 ? 12.315 -18.854 27.468 1.00 42.75 278 GLU A N 1
ATOM 2157 C CA . GLU A 1 278 ? 12.336 -17.977 28.648 1.00 42.75 278 GLU A CA 1
ATOM 2158 C C . GLU A 1 278 ? 10.954 -17.356 28.924 1.00 42.75 278 GLU A C 1
ATOM 2160 O O . GLU A 1 278 ? 10.608 -17.106 30.082 1.00 42.75 278 GLU A O 1
ATOM 2165 N N . ARG A 1 279 ? 10.131 -17.167 27.881 1.00 46.22 279 ARG A N 1
ATOM 2166 C CA . ARG A 1 279 ? 8.798 -16.534 27.971 1.00 46.22 279 ARG A CA 1
ATOM 2167 C C . ARG A 1 279 ? 7.813 -17.339 28.814 1.00 46.22 279 ARG A C 1
ATOM 2169 O O . ARG A 1 279 ? 6.974 -16.761 29.493 1.00 46.22 279 ARG A O 1
ATOM 2176 N N . ILE A 1 280 ? 7.917 -18.668 28.799 1.00 45.69 280 ILE A N 1
ATOM 2177 C CA . ILE A 1 280 ? 7.076 -19.546 29.630 1.00 45.69 280 ILE A CA 1
ATOM 2178 C C . ILE A 1 280 ? 7.465 -19.403 31.114 1.00 45.69 280 ILE A C 1
ATOM 2180 O O . ILE A 1 280 ? 6.607 -19.420 31.997 1.00 45.69 280 ILE A O 1
ATOM 2184 N N . VAL A 1 281 ? 8.756 -19.194 31.395 1.00 44.97 281 VAL A N 1
ATOM 2185 C CA . VAL A 1 281 ? 9.293 -19.109 32.761 1.00 44.97 281 VAL A CA 1
ATOM 2186 C C . VAL A 1 281 ? 8.995 -17.756 33.416 1.00 44.97 281 VAL A C 1
ATOM 2188 O O . VAL A 1 281 ? 8.710 -17.730 34.613 1.00 44.97 281 VAL A O 1
ATOM 2191 N N . SER A 1 282 ? 9.001 -16.642 32.674 1.00 41.72 282 SER A N 1
ATOM 2192 C CA . SER A 1 282 ? 8.627 -15.327 33.227 1.00 41.72 282 SER A CA 1
ATOM 2193 C C . SER A 1 282 ? 7.147 -15.261 33.620 1.00 41.72 282 SER A C 1
ATOM 2195 O O . SER A 1 282 ? 6.832 -14.925 34.762 1.00 41.72 282 SER A O 1
ATOM 2197 N N . LEU A 1 283 ? 6.244 -15.685 32.730 1.00 42.53 283 LEU A N 1
ATOM 2198 C CA . LEU A 1 283 ? 4.789 -15.669 32.958 1.00 42.53 283 LEU A CA 1
ATOM 2199 C C . LEU A 1 283 ? 4.359 -16.527 34.160 1.00 42.53 283 LEU A C 1
ATOM 2201 O O . LEU A 1 283 ? 3.391 -16.200 34.845 1.00 42.53 283 LEU A O 1
ATOM 2205 N N . SER A 1 284 ? 5.093 -17.606 34.450 1.00 43.31 284 SER A N 1
ATOM 2206 C CA . SER A 1 284 ? 4.839 -18.459 35.620 1.00 43.31 284 SER A CA 1
ATOM 2207 C C . SER A 1 284 ? 5.257 -17.840 36.965 1.00 43.31 284 SER A C 1
ATOM 2209 O O . SER A 1 284 ? 4.854 -18.348 38.007 1.00 43.31 284 SER A O 1
ATOM 2211 N N . LYS A 1 285 ? 6.042 -16.751 36.962 1.00 46.41 285 LYS A N 1
ATOM 2212 C CA . LYS A 1 285 ? 6.520 -16.072 38.181 1.00 46.41 285 LYS A CA 1
ATOM 2213 C C . LYS A 1 285 ? 5.714 -14.830 38.556 1.00 46.41 285 LYS A C 1
ATOM 2215 O O . LYS A 1 285 ? 5.633 -14.515 39.736 1.00 46.41 285 LYS A O 1
ATOM 2220 N N . GLU A 1 286 ? 5.118 -14.136 37.586 1.00 45.00 286 GLU A N 1
ATOM 2221 C CA . GLU A 1 286 ? 4.283 -12.954 37.866 1.00 45.00 286 GLU A CA 1
ATOM 2222 C C . GLU A 1 286 ? 2.891 -13.329 38.403 1.00 45.00 286 GLU A C 1
ATOM 2224 O O . GLU A 1 286 ? 2.324 -12.588 39.195 1.00 45.00 286 GLU A O 1
ATOM 2229 N N . ASN A 1 287 ? 2.374 -14.517 38.067 1.00 43.34 287 ASN A N 1
ATOM 2230 C CA . ASN A 1 287 ? 1.112 -15.056 38.603 1.00 43.34 287 ASN A CA 1
ATOM 2231 C C . ASN A 1 287 ? 1.297 -15.799 39.951 1.00 43.34 287 ASN A C 1
ATOM 2233 O O . ASN A 1 287 ? 0.588 -16.767 40.227 1.00 43.34 287 ASN A O 1
ATOM 2237 N N . GLY A 1 288 ? 2.302 -15.412 40.745 1.00 42.56 288 GLY A N 1
ATOM 2238 C CA . GLY A 1 288 ? 2.849 -16.216 41.846 1.00 42.56 288 GLY A CA 1
ATOM 2239 C C . GLY A 1 288 ? 3.126 -15.466 43.152 1.00 42.56 288 GLY A C 1
ATOM 2240 O O . GLY A 1 288 ? 4.139 -15.758 43.784 1.00 42.56 288 GLY A O 1
ATOM 2241 N N . ASN A 1 289 ? 2.266 -14.515 43.537 1.00 35.16 289 ASN A N 1
ATOM 2242 C CA . ASN A 1 289 ? 2.122 -13.962 44.898 1.00 35.16 289 ASN A CA 1
ATOM 2243 C C . ASN A 1 289 ? 0.707 -13.396 45.088 1.00 35.16 289 ASN A C 1
ATOM 2245 O O . ASN A 1 289 ? 0.251 -12.700 44.155 1.00 35.16 289 ASN A O 1
#